Protein AF-A0A949RDP5-F1 (afdb_monomer_lite)

Radius of gyration: 24.26 Å; chains: 1; bounding box: 60×39×72 Å

Foldseek 3Di:
DDDPPVVLVVLLLCQLVVVDDDVSNVVLVVCCVVDPVSVVVSVVSNVVVVVVVVVVVVVVVVVVVVVVVVVVVVVVPDDDDDDDDDDDDPPPPVVVVVVVVCLVLVQVLQQVVLVPDDDPPVLQCVLCVPLVDRPPQCHPDGSVSNLVVLVVCVVVVVVVVSLVVLVVLCVDPDPCNVVCVVVSLLVSLVSCVSVVNLVVSVVSLVPDDDVVVVLDLSSLCSQLSSCVSVVNLVRNLVSLVSSVVSVRRDPVCVVSND

Sequence (258 aa):
MHEPDFQRLERIEAYVSGKLGGEELRTFESELAQDERLRAEVEVERTLSGTLQRGQELRFRDLVQRVSGAQEQKTTQSGVSETPVIPIQHGRWKWLAAAASVALVVGLALQQWVGGNGLPADALAELNAGTGYEFSGLRSGAADDLDDQLNELRRTGQLEAYLERSGELLKKDTAFARQFHDPVILDRAIVWLRLNEPDKAMAELTALRDPQRWENCEAAVVRGLVGALQDNRSRVQEEFRRADRAGCLPGDLREWMD

Secondary structure (DSSP, 8-state):
-PPPHHHHHHHHHHHHTT---HHHHHHHHHHHHH-HHHHHHHHHHHHHHHHHHHHHHHHHHHHHHHHHHHHHHHHTS--S---------TTSHHHHHHHHHHHHHHHHHHHHHHTTSPPPHHHHHHHHTTTSS-TTTTSSS-HHHHHHHHHHHHHTTHHHHHHHHHHHHHHS--HHHHHHHHHHHHHHHHHHHHTT-HHHHHHHHHT-S-TTGGG-HHHHHHHHHHHHHTT-HHHHHHHHHHHHHTT-S-GGGGGG--

pLDDT: mean 72.56, std 16.71, range [39.94, 98.25]

Structure (mmCIF, N/CA/C/O backbone):
data_AF-A0A949RDP5-F1
#
_entry.id   AF-A0A949RDP5-F1
#
loop_
_atom_site.group_PDB
_atom_site.id
_atom_site.type_symbol
_atom_site.label_atom_id
_atom_site.label_alt_id
_atom_site.label_comp_id
_atom_site.label_asym_id
_atom_site.label_entity_id
_atom_site.label_seq_id
_atom_site.pdbx_PDB_ins_code
_atom_site.Cartn_x
_atom_site.Cartn_y
_atom_site.Cartn_z
_atom_site.occupancy
_atom_site.B_iso_or_equiv
_atom_site.auth_seq_id
_atom_site.auth_comp_id
_atom_site.auth_asym_id
_atom_site.auth_atom_id
_atom_site.pdbx_PDB_model_num
ATOM 1 N N . MET A 1 1 ? -8.914 -17.414 27.914 1.00 48.19 1 MET A N 1
ATOM 2 C CA . MET A 1 1 ? -8.763 -18.137 26.637 1.00 48.19 1 MET A CA 1
ATOM 3 C C . MET A 1 1 ? -8.495 -17.059 25.599 1.00 48.19 1 MET A C 1
ATOM 5 O O . MET A 1 1 ? -9.341 -16.190 25.461 1.00 48.19 1 MET A O 1
ATOM 9 N N . HIS A 1 2 ? -7.288 -16.983 25.034 1.00 61.03 2 HIS A N 1
ATOM 10 C CA . HIS A 1 2 ? -7.013 -16.069 23.919 1.00 61.03 2 HIS A CA 1
ATOM 11 C C . HIS A 1 2 ? -7.485 -16.774 22.652 1.00 61.03 2 HIS A C 1
ATOM 13 O O . HIS A 1 2 ? -6.984 -17.854 22.340 1.00 61.03 2 HIS A O 1
ATOM 19 N N . GLU A 1 3 ? -8.486 -16.208 21.986 1.00 71.69 3 GLU A N 1
ATOM 20 C CA . GLU A 1 3 ? -8.802 -16.586 20.612 1.00 71.69 3 GLU A CA 1
ATOM 21 C C . GLU A 1 3 ? -7.593 -16.189 19.749 1.00 71.69 3 GLU A C 1
ATOM 23 O O . GLU A 1 3 ? -7.044 -15.105 19.963 1.00 71.69 3 GLU A O 1
ATOM 28 N N . PRO A 1 4 ? -7.096 -17.058 18.855 1.00 78.81 4 PRO A N 1
ATOM 29 C CA . PRO A 1 4 ? -5.977 -16.702 17.993 1.00 78.81 4 PRO A CA 1
ATOM 30 C C . PRO A 1 4 ? -6.366 -15.514 17.104 1.00 78.81 4 PRO A C 1
ATOM 32 O O . PRO A 1 4 ? -7.440 -15.525 16.501 1.00 78.81 4 PRO A O 1
ATOM 35 N N . ASP A 1 5 ? -5.481 -14.516 16.999 1.00 85.62 5 ASP A N 1
ATOM 36 C CA . ASP A 1 5 ? -5.754 -13.224 16.339 1.00 85.62 5 ASP A CA 1
ATOM 37 C C . ASP A 1 5 ? -6.335 -13.368 14.920 1.00 85.62 5 ASP A C 1
ATOM 39 O O . ASP A 1 5 ? -7.166 -12.569 14.496 1.00 85.62 5 ASP A O 1
ATOM 43 N N . PHE A 1 6 ? -5.959 -14.433 14.208 1.00 83.56 6 PHE A N 1
ATOM 44 C CA . PHE A 1 6 ? -6.443 -14.729 12.861 1.00 83.56 6 PHE A CA 1
ATOM 45 C C . PHE A 1 6 ? -7.941 -15.082 12.803 1.00 83.56 6 PHE A C 1
ATOM 47 O O . PHE A 1 6 ? -8.665 -14.535 11.978 1.00 83.56 6 PHE A O 1
ATOM 54 N N . GLN A 1 7 ? -8.434 -15.938 13.707 1.00 90.38 7 GLN A N 1
ATOM 55 C CA . GLN A 1 7 ? -9.855 -16.330 13.730 1.00 90.38 7 GLN A CA 1
ATOM 56 C C . GLN A 1 7 ? -10.759 -15.147 14.083 1.00 90.38 7 GLN A C 1
ATOM 58 O O . GLN A 1 7 ? -11.874 -15.019 13.574 1.00 90.38 7 GLN A O 1
ATOM 63 N N . ARG A 1 8 ? -10.249 -14.247 14.929 1.00 92.44 8 ARG A N 1
ATOM 64 C CA . ARG A 1 8 ? -10.941 -13.012 15.288 1.00 92.44 8 ARG A CA 1
ATOM 65 C C . ARG A 1 8 ? -11.096 -12.090 14.078 1.00 92.44 8 ARG A C 1
ATOM 67 O O . ARG A 1 8 ? -12.182 -11.555 13.870 1.00 92.44 8 ARG A O 1
ATOM 74 N N . LEU A 1 9 ? -10.044 -11.947 13.269 1.00 92.31 9 LEU A N 1
ATOM 75 C CA . LEU A 1 9 ? -10.076 -11.134 12.052 1.00 92.31 9 LEU A CA 1
ATOM 76 C C . LEU A 1 9 ? -11.074 -11.691 11.022 1.00 92.31 9 LEU A C 1
ATOM 78 O O . LEU A 1 9 ? -11.899 -10.941 10.506 1.00 92.31 9 LEU A O 1
ATOM 82 N N . GLU A 1 10 ? -11.069 -13.010 10.793 1.00 95.25 10 GLU A N 1
ATOM 83 C CA . GLU A 1 10 ? -12.019 -13.668 9.880 1.00 95.25 10 GLU A CA 1
ATOM 84 C C . GLU A 1 10 ? -13.481 -13.456 10.312 1.00 95.25 10 GLU A C 1
ATOM 86 O O . GLU A 1 10 ? -14.345 -13.175 9.476 1.00 95.25 10 GLU A O 1
ATOM 91 N N . ARG A 1 11 ? -13.774 -13.527 11.621 1.00 97.19 11 ARG A N 1
ATOM 92 C CA . ARG A 1 11 ? -15.115 -13.221 12.159 1.00 97.19 11 ARG A CA 1
ATOM 93 C C . ARG A 1 11 ? -15.512 -11.764 11.928 1.00 97.19 11 ARG A C 1
ATOM 95 O O . ARG A 1 11 ? -16.661 -11.506 11.567 1.00 97.19 11 ARG A O 1
ATOM 102 N N . ILE A 1 12 ? -14.587 -10.821 12.115 1.00 97.62 12 ILE A N 1
ATOM 103 C CA . ILE A 1 12 ? -14.830 -9.393 11.862 1.00 97.62 12 ILE A CA 1
ATOM 104 C C . ILE A 1 12 ? -15.146 -9.162 10.377 1.00 97.62 12 ILE A C 1
ATOM 106 O O . ILE A 1 12 ? -16.147 -8.515 10.061 1.00 97.62 12 ILE A O 1
ATOM 110 N N . GLU A 1 13 ? -14.369 -9.746 9.463 1.00 96.19 13 GLU A N 1
ATOM 111 C CA . GLU A 1 13 ? -14.611 -9.639 8.020 1.00 96.19 13 GLU A CA 1
ATOM 112 C C . GLU A 1 13 ? -15.969 -10.254 7.630 1.00 96.19 13 GLU A C 1
ATOM 114 O O . GLU A 1 13 ? -16.754 -9.663 6.876 1.00 96.19 13 GLU A O 1
ATOM 119 N N . ALA A 1 14 ? -16.301 -11.426 8.181 1.00 97.56 14 ALA A N 1
ATOM 120 C CA . ALA A 1 14 ? -17.590 -12.077 7.962 1.00 97.56 14 ALA A CA 1
ATOM 121 C C . ALA A 1 14 ? -18.765 -11.230 8.482 1.00 97.56 14 ALA A C 1
ATOM 123 O O . ALA A 1 14 ? -19.807 -11.163 7.825 1.00 97.56 14 ALA A O 1
ATOM 124 N N . TYR A 1 15 ? -18.603 -10.550 9.622 1.00 98.12 15 TYR A N 1
ATOM 125 C CA . TYR A 1 15 ? -19.605 -9.630 10.160 1.00 98.12 15 TYR A CA 1
ATOM 126 C C . TYR A 1 15 ? -19.806 -8.416 9.244 1.00 98.12 15 TYR A C 1
ATOM 128 O O . TYR A 1 15 ? -20.934 -8.121 8.848 1.00 98.12 15 TYR A O 1
ATOM 136 N N . VAL A 1 16 ? -18.720 -7.735 8.860 1.00 97.19 16 VAL A N 1
ATOM 137 C CA . VAL A 1 16 ? -18.771 -6.522 8.023 1.00 97.19 16 VAL A CA 1
ATOM 138 C C . VAL A 1 16 ? -19.320 -6.817 6.626 1.00 97.19 16 VAL A C 1
ATOM 140 O O . VAL A 1 16 ? -20.070 -6.011 6.077 1.00 97.19 16 VAL A O 1
ATOM 143 N N . SER A 1 17 ? -19.013 -7.990 6.071 1.00 95.88 17 SER A N 1
ATOM 144 C CA . SER A 1 17 ? -19.539 -8.437 4.774 1.00 95.88 17 SER A CA 1
ATOM 145 C C . SER A 1 17 ? -20.954 -9.031 4.831 1.00 95.88 17 SER A C 1
ATOM 147 O O . SER A 1 17 ? -21.496 -9.399 3.788 1.00 95.88 17 SER A O 1
ATOM 149 N N . GLY A 1 18 ? -21.569 -9.130 6.017 1.00 97.25 18 GLY A N 1
ATOM 150 C CA . GLY A 1 18 ? -22.916 -9.681 6.194 1.00 97.25 18 GLY A CA 1
ATOM 151 C C . GLY A 1 18 ? -23.015 -11.194 5.966 1.00 97.25 18 GLY A C 1
ATOM 152 O O . GLY A 1 18 ? -24.093 -11.700 5.662 1.00 97.25 18 GLY A O 1
ATOM 153 N N . LYS A 1 19 ? -21.897 -11.921 6.079 1.00 97.62 19 LYS A N 1
ATOM 154 C CA . LYS A 1 19 ? -21.831 -13.384 5.931 1.00 97.62 19 LYS A CA 1
ATOM 155 C C . LYS A 1 19 ? -22.166 -14.131 7.224 1.00 97.62 19 LYS A C 1
ATOM 157 O O . LYS A 1 19 ? -22.505 -15.310 7.157 1.00 97.62 19 LYS A O 1
ATOM 162 N N . LEU A 1 20 ? -22.091 -13.467 8.380 1.00 97.25 20 LEU A N 1
ATOM 163 C CA . LEU A 1 20 ? -22.534 -14.047 9.650 1.00 97.25 20 LEU A CA 1
ATOM 164 C C . LEU A 1 20 ? -24.059 -14.189 9.689 1.00 97.25 20 LEU A C 1
ATOM 166 O O . LEU A 1 20 ? -24.794 -13.258 9.362 1.00 97.25 20 LEU A O 1
ATOM 170 N N . GLY A 1 21 ? -24.540 -15.345 10.149 1.00 97.38 21 GLY A N 1
ATOM 171 C CA . GLY A 1 21 ? -25.967 -15.637 10.250 1.00 97.38 21 GLY A CA 1
ATOM 172 C C . GLY A 1 21 ? -26.355 -16.349 11.545 1.00 97.38 21 GLY A C 1
ATOM 173 O O . GLY A 1 21 ? -25.522 -16.860 12.289 1.00 97.38 21 GLY A O 1
ATOM 174 N N . GLY A 1 22 ? -27.661 -16.404 11.809 1.00 96.75 22 GLY A N 1
ATOM 175 C CA . GLY A 1 22 ? -28.244 -17.277 12.829 1.00 96.75 22 GLY A CA 1
ATOM 176 C C . GLY A 1 22 ? -27.806 -16.980 14.268 1.00 96.75 22 GLY A C 1
ATOM 177 O O . GLY A 1 22 ? -28.138 -15.943 14.839 1.00 96.75 22 GLY A O 1
ATOM 178 N N . GLU A 1 23 ? -27.195 -17.969 14.914 1.00 97.38 23 GLU A N 1
ATOM 179 C CA . GLU A 1 23 ? -26.680 -17.864 16.286 1.00 97.38 23 GLU A CA 1
ATOM 180 C C . GLU A 1 23 ? -25.358 -17.096 16.342 1.00 97.38 23 GLU A C 1
ATOM 182 O O . GLU A 1 23 ? -25.181 -16.262 17.223 1.00 97.38 23 GLU A O 1
ATOM 187 N N . GLU A 1 24 ? -24.481 -17.306 15.364 1.00 96.56 24 GLU A N 1
ATOM 188 C CA . GLU A 1 24 ? -23.151 -16.699 15.318 1.00 96.56 24 GLU A CA 1
ATOM 189 C C . GLU A 1 24 ? -23.225 -15.169 15.254 1.00 96.56 24 GLU A C 1
ATOM 191 O O . GLU A 1 24 ? -22.546 -14.483 16.015 1.00 96.56 24 GLU A O 1
ATOM 196 N N . LEU A 1 25 ? -24.137 -14.634 14.433 1.00 98.12 25 LEU A N 1
ATOM 197 C CA . LEU A 1 25 ? -24.403 -13.196 14.372 1.00 98.12 25 LEU A CA 1
ATOM 198 C C . LEU A 1 25 ? -24.855 -12.637 15.731 1.00 98.12 25 LEU A C 1
ATOM 200 O O . LEU A 1 25 ? -24.358 -11.603 16.165 1.00 98.12 25 LEU A O 1
ATOM 204 N N . ARG A 1 26 ? -25.758 -13.336 16.432 1.00 98.25 26 ARG A N 1
ATOM 205 C CA . ARG A 1 26 ? -26.273 -12.892 17.740 1.00 98.25 26 ARG A CA 1
ATOM 206 C C . ARG A 1 26 ? -25.188 -12.903 18.814 1.00 98.25 26 ARG A C 1
ATOM 208 O O . ARG A 1 26 ? -25.128 -11.983 19.628 1.00 98.25 26 ARG A O 1
ATOM 215 N N . THR A 1 27 ? -24.334 -13.923 18.812 1.00 97.44 27 THR A N 1
ATOM 216 C CA . THR A 1 27 ? -23.187 -14.008 19.723 1.00 97.44 27 THR A CA 1
ATOM 217 C C . THR A 1 27 ? -22.206 -12.873 19.451 1.00 97.44 27 THR A C 1
ATOM 219 O O . THR A 1 27 ? -21.835 -12.157 20.379 1.00 97.44 27 THR A O 1
ATOM 222 N N . PHE A 1 28 ? -21.866 -12.638 18.181 1.00 97.75 28 PHE A N 1
ATOM 223 C CA . PHE A 1 28 ? -20.959 -11.563 17.788 1.00 97.75 28 PHE A CA 1
ATOM 224 C C . PHE A 1 28 ? -21.510 -10.174 18.145 1.00 97.75 28 PHE A C 1
ATOM 226 O O . PHE A 1 28 ? -20.789 -9.346 18.692 1.00 97.75 28 PHE A O 1
ATOM 233 N N . GLU A 1 29 ? -22.799 -9.910 17.913 1.00 98.00 29 GLU A N 1
ATOM 234 C CA . GLU A 1 29 ? -23.437 -8.642 18.295 1.00 98.00 29 GLU A CA 1
ATOM 235 C C . GLU A 1 29 ? -23.470 -8.436 19.817 1.00 98.00 29 GLU A C 1
ATOM 237 O O . GLU A 1 29 ? -23.274 -7.317 20.299 1.00 98.00 29 GLU A O 1
ATOM 242 N N . SER A 1 30 ? -23.668 -9.511 20.587 1.00 98.06 30 SER A N 1
ATOM 243 C CA . SER A 1 30 ? -23.581 -9.463 22.049 1.00 98.06 30 SER A CA 1
ATOM 244 C C . SER A 1 30 ? -22.160 -9.149 22.527 1.00 98.06 30 SER A C 1
ATOM 246 O O . SER A 1 30 ? -21.996 -8.364 23.462 1.00 98.06 30 SER A O 1
ATOM 248 N N . GLU A 1 31 ? -21.134 -9.734 21.904 1.00 97.25 31 GLU A N 1
ATOM 249 C CA . GLU A 1 31 ? -19.728 -9.415 22.183 1.00 97.25 31 GLU A CA 1
ATOM 250 C C . GLU A 1 31 ? -19.407 -7.960 21.812 1.00 97.25 31 GLU A C 1
ATOM 252 O O . GLU A 1 31 ? -18.832 -7.233 22.618 1.00 97.25 31 GLU A O 1
ATOM 257 N N . LEU A 1 32 ? -19.860 -7.488 20.647 1.00 97.62 32 LEU A N 1
ATOM 258 C CA . LEU A 1 32 ? -19.654 -6.118 20.157 1.00 97.62 32 LEU A CA 1
ATOM 259 C C . LEU A 1 32 ? -20.261 -5.047 21.087 1.00 97.62 32 LEU A C 1
ATOM 261 O O . LEU A 1 32 ? -19.754 -3.923 21.209 1.00 97.62 32 LEU A O 1
ATOM 265 N N . ALA A 1 33 ? -21.361 -5.385 21.763 1.00 97.94 33 ALA A N 1
ATOM 266 C CA . ALA A 1 33 ? -21.982 -4.518 22.759 1.00 97.94 33 ALA A CA 1
ATOM 267 C C . ALA A 1 33 ? -21.125 -4.374 24.030 1.00 97.94 33 ALA A C 1
ATOM 269 O O . ALA A 1 33 ? -21.152 -3.317 24.663 1.00 97.94 33 ALA A O 1
ATOM 270 N N . GLN A 1 34 ? -20.354 -5.404 24.385 1.00 97.81 34 GLN A N 1
ATOM 271 C CA . GLN A 1 34 ? -19.595 -5.484 25.637 1.00 97.81 34 GLN A CA 1
ATOM 272 C C . GLN A 1 34 ? -18.110 -5.129 25.471 1.00 97.81 34 GLN A C 1
ATOM 274 O O . GLN A 1 34 ? -17.507 -4.606 26.406 1.00 97.81 34 GLN A O 1
ATOM 279 N N . ASP A 1 35 ? -17.530 -5.379 24.297 1.00 97.00 35 ASP A N 1
ATOM 280 C CA . ASP A 1 35 ? -16.112 -5.173 24.005 1.00 97.00 35 ASP A CA 1
ATOM 281 C C . ASP A 1 35 ? -15.894 -3.912 23.146 1.00 97.00 35 ASP A C 1
ATOM 283 O O . ASP A 1 35 ? -16.183 -3.866 21.947 1.00 97.00 35 ASP A O 1
ATOM 287 N N . GLU A 1 36 ? -15.356 -2.865 23.775 1.00 95.81 36 GLU A N 1
ATOM 288 C CA . GLU A 1 36 ? -15.014 -1.601 23.116 1.00 95.81 36 GLU A CA 1
ATOM 289 C C . GLU A 1 36 ? -13.881 -1.756 22.090 1.00 95.81 36 GLU A C 1
ATOM 291 O O . GLU A 1 36 ? -13.893 -1.092 21.052 1.00 95.81 36 GLU A O 1
ATOM 296 N N . ARG A 1 37 ? -12.939 -2.678 22.324 1.00 92.44 37 ARG A N 1
ATOM 297 C CA . ARG A 1 37 ? -11.845 -2.950 21.390 1.00 92.44 37 ARG A CA 1
ATOM 298 C C . ARG A 1 37 ? -12.367 -3.638 20.133 1.00 92.44 37 ARG A C 1
ATOM 300 O O . ARG A 1 37 ? -11.999 -3.235 19.034 1.00 92.44 37 ARG A O 1
ATOM 307 N N . LEU A 1 38 ? -13.246 -4.631 20.279 1.00 95.81 38 LEU A N 1
ATOM 308 C CA . LEU A 1 38 ? -13.897 -5.278 19.132 1.00 95.81 38 LEU A CA 1
ATOM 309 C C . LEU A 1 38 ? -14.682 -4.259 18.292 1.00 95.81 38 LEU A C 1
ATOM 311 O O . LEU A 1 38 ? -14.644 -4.301 17.065 1.00 95.81 38 LEU A O 1
ATOM 315 N N . ARG A 1 39 ? -15.342 -3.295 18.945 1.00 97.75 39 ARG A N 1
ATOM 316 C CA . ARG A 1 39 ? -16.061 -2.212 18.261 1.00 97.75 39 ARG A CA 1
ATOM 317 C C . ARG A 1 39 ? -15.137 -1.317 17.440 1.00 97.75 39 ARG A C 1
ATOM 319 O O . ARG A 1 39 ? -15.485 -0.979 16.312 1.00 97.75 39 ARG A O 1
ATOM 326 N N . ALA A 1 40 ? -13.976 -0.957 17.986 1.00 93.75 40 ALA A N 1
ATOM 327 C CA . ALA A 1 40 ? -12.976 -0.176 17.264 1.00 93.75 40 ALA A CA 1
ATOM 328 C C . ALA A 1 40 ? -12.442 -0.929 16.033 1.00 93.75 40 ALA A C 1
ATOM 330 O O . ALA A 1 40 ? -12.348 -0.349 14.956 1.00 93.75 40 ALA A O 1
ATOM 331 N N . GLU A 1 41 ? -12.157 -2.227 16.164 1.00 94.31 41 GLU A N 1
ATOM 332 C CA . GLU A 1 41 ? -11.664 -3.056 15.054 1.00 94.31 41 GLU A CA 1
ATOM 333 C C . GLU A 1 41 ? -12.709 -3.217 13.936 1.00 94.31 41 GLU A C 1
ATOM 335 O O . GLU A 1 41 ? -12.387 -3.061 12.759 1.00 94.31 41 GLU A O 1
ATOM 340 N N . VAL A 1 42 ? -13.983 -3.431 14.287 1.00 97.50 42 VAL A N 1
ATOM 341 C CA . VAL A 1 42 ? -15.088 -3.474 13.312 1.00 97.50 42 VAL A CA 1
ATOM 342 C C . VAL A 1 42 ? -15.244 -2.146 12.564 1.00 97.50 42 VAL A C 1
ATOM 344 O O . VAL A 1 42 ? -15.554 -2.145 11.373 1.00 97.50 42 VAL A O 1
ATOM 347 N N . GLU A 1 43 ? -15.039 -1.010 13.232 1.00 95.94 43 GLU A N 1
ATOM 348 C CA . GLU A 1 43 ? -15.139 0.309 12.596 1.00 95.94 43 GLU A CA 1
ATOM 349 C C . GLU A 1 43 ? -14.003 0.560 11.592 1.00 95.94 43 GLU A C 1
ATOM 351 O O . GLU A 1 43 ? -14.241 1.103 10.506 1.00 95.94 43 GLU A O 1
ATOM 356 N N . VAL A 1 44 ? -12.783 0.112 11.913 1.00 92.50 44 VAL A N 1
ATOM 357 C CA . VAL A 1 44 ? -11.646 0.142 10.978 1.00 92.50 44 VAL A CA 1
ATOM 358 C C . VAL A 1 44 ? -11.967 -0.688 9.738 1.00 92.50 44 VAL A C 1
ATOM 360 O O . VAL A 1 44 ? -11.868 -0.178 8.621 1.00 92.50 44 VAL A O 1
ATOM 363 N N . GLU A 1 45 ? -12.441 -1.921 9.921 1.00 94.62 45 GLU A N 1
ATOM 364 C CA . GLU A 1 45 ? -12.760 -2.820 8.808 1.00 94.62 45 GLU A CA 1
ATOM 365 C C . GLU A 1 45 ? -13.896 -2.271 7.925 1.00 94.62 45 GLU A C 1
ATOM 367 O O . GLU A 1 45 ? -13.819 -2.298 6.695 1.00 94.62 45 GLU A O 1
ATOM 372 N N . ARG A 1 46 ? -14.936 -1.672 8.525 1.00 95.94 46 ARG A N 1
ATOM 373 C CA . ARG A 1 46 ? -16.008 -0.977 7.783 1.00 95.94 46 ARG A CA 1
ATOM 374 C C . ARG A 1 46 ? -15.474 0.181 6.949 1.00 95.94 46 ARG A C 1
ATOM 376 O O . ARG A 1 46 ? -15.887 0.355 5.799 1.00 95.94 46 ARG A O 1
ATOM 383 N N . THR A 1 47 ? -14.567 0.970 7.519 1.00 88.19 47 THR A N 1
ATOM 384 C CA . THR A 1 47 ? -13.950 2.113 6.837 1.00 88.19 47 THR A CA 1
ATOM 385 C C . THR A 1 47 ? -13.097 1.651 5.659 1.00 88.19 47 THR A C 1
ATOM 387 O O . THR A 1 47 ? -13.214 2.204 4.559 1.00 88.19 47 THR A O 1
ATOM 390 N N . LEU A 1 48 ? -12.293 0.606 5.858 1.00 85.12 48 LEU A N 1
ATOM 391 C CA . LEU A 1 48 ? -11.459 0.008 4.820 1.00 85.12 48 LEU A CA 1
ATOM 392 C C . LEU A 1 48 ? -12.317 -0.560 3.681 1.00 85.12 48 LEU A C 1
ATOM 394 O O . LEU A 1 48 ? -12.159 -0.165 2.523 1.00 85.12 48 LEU A O 1
ATOM 398 N N . SER A 1 49 ? -13.295 -1.405 4.015 1.00 86.62 49 SER A N 1
ATOM 399 C CA . SER A 1 49 ? -14.198 -2.033 3.044 1.00 86.62 49 SER A CA 1
ATOM 400 C C . SER A 1 49 ? -14.996 -0.992 2.247 1.00 86.62 49 SER A C 1
ATOM 402 O O . SER A 1 49 ? -15.088 -1.067 1.018 1.00 86.62 49 SER A O 1
ATOM 404 N N . GLY A 1 50 ? -15.490 0.059 2.912 1.00 86.00 50 GLY A N 1
ATOM 405 C CA . GLY A 1 50 ? -16.179 1.170 2.255 1.00 86.00 50 GLY A CA 1
ATOM 406 C C . GLY A 1 50 ? -15.277 1.979 1.316 1.00 86.00 50 GLY A C 1
ATOM 407 O O . GLY A 1 50 ? -15.721 2.409 0.249 1.00 86.00 50 GLY A O 1
ATOM 408 N N . THR A 1 51 ? -14.006 2.171 1.670 1.00 79.19 51 THR A N 1
ATOM 409 C CA . THR A 1 51 ? -13.032 2.890 0.831 1.00 79.19 51 THR A CA 1
ATOM 410 C C . THR A 1 51 ? -12.682 2.086 -0.420 1.00 79.19 51 THR A C 1
ATOM 412 O O . THR A 1 51 ? -12.702 2.629 -1.529 1.00 79.19 51 THR A O 1
ATOM 415 N N . LEU A 1 52 ? -12.463 0.777 -0.271 1.00 78.94 52 LEU A N 1
ATOM 416 C CA . LEU A 1 52 ? -12.198 -0.130 -1.389 1.00 78.94 52 LEU A CA 1
ATOM 417 C C . LEU A 1 52 ? -13.386 -0.214 -2.356 1.00 78.94 52 LEU A C 1
ATOM 419 O O . LEU A 1 52 ? -13.193 -0.128 -3.571 1.00 78.94 52 LEU A O 1
ATOM 423 N N . GLN A 1 53 ? -14.619 -0.307 -1.844 1.00 80.69 53 GLN A N 1
ATOM 424 C CA . GLN A 1 53 ? -15.822 -0.314 -2.685 1.00 80.69 53 GLN A CA 1
ATOM 425 C C . GLN A 1 53 ? -15.980 0.986 -3.485 1.00 80.69 53 GLN A C 1
ATOM 427 O O . GLN A 1 53 ? -16.230 0.938 -4.691 1.00 80.69 53 GLN A O 1
ATOM 432 N N . ARG A 1 54 ? -15.762 2.151 -2.859 1.00 72.06 54 ARG A N 1
ATOM 433 C CA . ARG A 1 54 ? -15.806 3.447 -3.564 1.00 72.06 54 ARG A CA 1
ATOM 434 C C . ARG A 1 54 ? -14.728 3.550 -4.641 1.00 72.06 54 ARG A C 1
ATOM 436 O O . ARG A 1 54 ? -15.004 4.043 -5.732 1.00 72.06 54 ARG A O 1
ATOM 443 N N . GLY A 1 55 ? -13.518 3.060 -4.368 1.00 70.25 55 GLY A N 1
ATOM 444 C CA . GLY A 1 55 ? -12.436 3.019 -5.354 1.00 70.25 55 GLY A CA 1
ATOM 445 C C . GLY A 1 55 ? -12.797 2.190 -6.592 1.00 70.25 55 GLY A C 1
ATOM 446 O O . GLY A 1 55 ? -12.520 2.602 -7.721 1.00 70.25 55 GLY A O 1
ATOM 447 N N . GLN A 1 56 ? -13.469 1.051 -6.401 1.00 69.81 56 GLN A N 1
ATOM 448 C CA . GLN A 1 56 ? -13.952 0.219 -7.506 1.00 69.81 56 GLN A CA 1
ATOM 449 C C . GLN A 1 56 ? -15.097 0.880 -8.281 1.00 69.81 56 GLN A C 1
ATOM 451 O O . GLN A 1 56 ? -15.094 0.830 -9.511 1.00 69.81 56 GLN A O 1
ATOM 456 N N . GLU A 1 57 ? -16.035 1.547 -7.602 1.00 68.94 57 GLU A N 1
ATOM 457 C CA . GLU A 1 57 ? -17.122 2.274 -8.267 1.00 68.94 57 GLU A CA 1
ATOM 458 C C . GLU A 1 57 ? -16.587 3.417 -9.142 1.00 68.94 57 GLU A C 1
ATOM 460 O O . GLU A 1 57 ? -17.010 3.568 -10.290 1.00 68.94 57 GLU A O 1
ATOM 465 N N . LEU A 1 58 ? -15.616 4.186 -8.639 1.00 69.44 58 LEU A N 1
ATOM 466 C CA . LEU A 1 58 ? -14.975 5.263 -9.398 1.00 69.44 58 LEU A CA 1
ATOM 467 C C . LEU A 1 58 ? -14.259 4.719 -10.642 1.00 69.44 58 LEU A C 1
ATOM 469 O O . LEU A 1 58 ? -14.489 5.211 -11.746 1.00 69.44 58 LEU A O 1
ATOM 473 N N . ARG A 1 59 ? -13.480 3.637 -10.498 1.00 69.62 59 ARG A N 1
ATOM 474 C CA . ARG A 1 59 ? -12.822 2.975 -11.640 1.00 69.62 59 ARG A CA 1
ATOM 475 C C . ARG A 1 59 ? -13.824 2.417 -12.651 1.00 69.62 59 ARG A C 1
ATOM 477 O O . ARG A 1 59 ? -13.576 2.479 -13.854 1.00 69.62 59 ARG A O 1
ATOM 484 N N . PHE A 1 60 ? -14.950 1.879 -12.187 1.00 68.81 60 PHE A N 1
ATOM 485 C CA . PHE A 1 60 ? -16.002 1.371 -13.064 1.00 68.81 60 PHE A CA 1
ATOM 486 C C . PHE A 1 60 ? -16.688 2.500 -13.842 1.00 68.81 60 PHE A C 1
ATOM 488 O O . PHE A 1 60 ? -16.869 2.380 -15.053 1.00 68.81 60 PHE A O 1
ATOM 495 N N . ARG A 1 61 ? -17.009 3.624 -13.188 1.00 69.88 61 ARG A N 1
ATOM 496 C CA . ARG A 1 61 ? -17.572 4.810 -13.856 1.00 69.88 61 ARG A CA 1
ATOM 497 C C . ARG A 1 61 ? -16.628 5.365 -14.920 1.00 69.88 61 ARG A C 1
ATOM 499 O O . ARG A 1 61 ? -17.082 5.634 -16.031 1.00 69.88 61 ARG A O 1
ATOM 506 N N . ASP A 1 62 ? -15.334 5.453 -14.623 1.00 74.81 62 ASP A N 1
ATOM 507 C CA . ASP A 1 62 ? -14.319 5.883 -15.591 1.00 74.81 62 ASP A CA 1
ATOM 508 C C . ASP A 1 62 ? -14.235 4.930 -16.791 1.00 74.81 62 ASP A C 1
ATOM 510 O O . ASP A 1 62 ? -14.139 5.370 -17.940 1.00 74.81 62 ASP A O 1
ATOM 514 N N . LEU A 1 63 ? -14.304 3.616 -16.548 1.00 73.44 63 LEU A N 1
ATOM 515 C CA . LEU A 1 63 ? -14.313 2.610 -17.609 1.00 73.44 63 LEU A CA 1
ATOM 516 C C . LEU A 1 63 ? -15.547 2.767 -18.509 1.00 73.44 63 LEU A C 1
ATOM 518 O O . LEU A 1 63 ? -15.415 2.783 -19.733 1.00 73.44 63 LEU A O 1
ATOM 522 N N . VAL A 1 64 ? -16.733 2.924 -17.916 1.00 79.50 64 VAL A N 1
ATOM 523 C CA . VAL A 1 64 ? -17.989 3.114 -18.654 1.00 79.50 64 VAL A CA 1
ATOM 524 C C . VAL A 1 64 ? -17.957 4.412 -19.462 1.00 79.50 64 VAL A C 1
ATOM 526 O O . VAL A 1 64 ? -18.276 4.382 -20.646 1.00 79.50 64 VAL A O 1
ATOM 529 N N . GLN A 1 65 ? -17.503 5.531 -18.888 1.00 80.06 65 GLN A N 1
ATOM 530 C CA . GLN A 1 65 ? -17.372 6.795 -19.626 1.00 80.06 65 GLN A CA 1
ATOM 531 C C . GLN A 1 65 ? -16.416 6.676 -20.818 1.00 80.06 65 GLN A C 1
ATOM 533 O O . GLN A 1 65 ? -16.727 7.164 -21.906 1.00 80.06 65 GLN A O 1
ATOM 538 N N . ARG A 1 66 ? -15.281 5.984 -20.653 1.00 74.81 66 ARG A N 1
ATOM 539 C CA . ARG A 1 66 ? -14.326 5.748 -21.748 1.00 74.81 66 ARG A CA 1
ATOM 540 C C . ARG A 1 66 ? -14.922 4.894 -22.863 1.00 74.81 66 ARG A C 1
ATOM 542 O O . ARG A 1 66 ? -14.701 5.195 -24.033 1.00 74.81 66 ARG A O 1
ATOM 549 N N . VAL A 1 67 ? -15.666 3.842 -22.520 1.00 74.00 67 VAL A N 1
ATOM 550 C CA . VAL A 1 67 ? -16.294 2.957 -23.513 1.00 74.00 67 VAL A CA 1
ATOM 551 C C . VAL A 1 67 ? -17.421 3.679 -24.256 1.00 74.00 67 VAL A C 1
ATOM 553 O O . VAL A 1 67 ? -17.462 3.616 -25.485 1.00 74.00 67 VAL A O 1
ATOM 556 N N . SER A 1 68 ? -18.273 4.423 -23.545 1.00 77.56 68 SER A N 1
ATOM 557 C CA . SER A 1 68 ? -19.367 5.191 -24.150 1.00 77.56 68 SER A CA 1
ATOM 558 C C . SER A 1 68 ? -18.852 6.309 -25.065 1.00 77.56 68 SER A C 1
ATOM 560 O O . SER A 1 68 ? -19.299 6.419 -26.206 1.00 77.56 68 SER A O 1
ATOM 562 N N . GLY A 1 69 ? -17.840 7.073 -24.636 1.00 72.31 69 GLY A N 1
ATOM 563 C CA . GLY A 1 69 ? -17.231 8.119 -25.471 1.00 72.31 69 GLY A CA 1
ATOM 564 C C . GLY A 1 69 ? -16.512 7.571 -26.712 1.00 72.31 69 GLY A C 1
ATOM 565 O O . GLY A 1 69 ? -16.549 8.182 -27.782 1.00 72.31 69 GLY A O 1
ATOM 566 N N . ALA A 1 70 ? -15.906 6.382 -26.611 1.00 68.31 70 ALA A N 1
ATOM 567 C CA . ALA A 1 70 ? -15.265 5.717 -27.746 1.00 68.31 70 ALA A CA 1
ATOM 568 C C . ALA A 1 70 ? -16.268 5.149 -28.771 1.00 68.31 70 ALA A C 1
ATOM 570 O O . ALA A 1 70 ? -15.917 4.991 -29.944 1.00 68.31 70 ALA A O 1
ATOM 571 N N . GLN A 1 71 ? -17.502 4.835 -28.357 1.00 61.56 71 GLN A N 1
ATOM 572 C CA . GLN A 1 71 ? -18.570 4.425 -29.273 1.00 61.56 71 GLN A CA 1
ATOM 573 C C . GLN A 1 71 ? -19.162 5.615 -30.028 1.00 61.56 71 GLN A C 1
ATOM 575 O O . GLN A 1 71 ? -19.311 5.522 -31.246 1.00 61.56 71 GLN A O 1
ATOM 580 N N . GLU A 1 72 ? -19.409 6.742 -29.356 1.00 64.00 72 GLU A N 1
ATOM 581 C CA . GLU A 1 72 ? -19.973 7.933 -30.004 1.00 64.00 72 GLU A CA 1
ATOM 582 C C . GLU A 1 72 ? -19.055 8.494 -31.103 1.00 64.00 72 GLU A C 1
ATOM 584 O O . GLU A 1 72 ? -19.538 8.841 -32.183 1.00 64.00 72 GLU A O 1
ATOM 589 N N . GLN A 1 73 ? -17.730 8.479 -30.902 1.00 57.91 73 GLN A N 1
ATOM 590 C CA . GLN A 1 73 ? -16.759 8.909 -31.921 1.00 57.91 73 GLN A CA 1
ATOM 591 C C . GLN A 1 73 ? -16.697 8.001 -33.160 1.00 57.91 73 GLN A C 1
ATOM 593 O O . GLN A 1 73 ? -16.325 8.469 -34.236 1.00 57.91 73 GLN A O 1
ATOM 598 N N . LYS A 1 74 ? -17.074 6.720 -33.051 1.00 54.53 74 LYS A N 1
ATOM 599 C CA . LYS A 1 74 ? -17.105 5.804 -34.206 1.00 54.53 74 LYS A CA 1
ATOM 600 C C . LYS A 1 74 ? -18.371 5.942 -35.049 1.00 54.53 74 LYS A C 1
ATOM 602 O O . LYS A 1 74 ? -18.350 5.593 -36.226 1.00 54.53 74 LYS A O 1
ATOM 607 N N . THR A 1 75 ? -19.453 6.480 -34.494 1.00 52.81 75 THR A N 1
ATOM 608 C CA . THR A 1 75 ? -20.729 6.651 -35.208 1.00 52.81 75 THR A CA 1
ATOM 609 C C . THR A 1 75 ? -20.788 7.879 -36.118 1.00 52.81 75 THR A C 1
ATOM 611 O O . THR A 1 75 ? -21.596 7.895 -37.041 1.00 52.81 75 THR A O 1
ATOM 614 N N . THR A 1 76 ? -19.914 8.876 -35.951 1.00 55.69 76 THR A N 1
ATOM 615 C CA . THR A 1 76 ? -19.914 10.086 -36.802 1.00 55.69 76 THR A CA 1
ATOM 616 C C . THR A 1 76 ? -19.072 9.960 -38.078 1.00 55.69 76 THR A C 1
ATOM 618 O O . THR A 1 76 ? -19.007 10.910 -38.855 1.00 55.69 76 THR A O 1
ATOM 621 N N . GLN A 1 77 ? -18.435 8.807 -38.330 1.00 54.00 77 GLN A N 1
ATOM 622 C CA . GLN A 1 77 ? -17.500 8.628 -39.453 1.00 54.00 77 GLN A CA 1
ATOM 623 C C . GLN A 1 77 ? -17.800 7.445 -40.386 1.00 54.00 77 GLN A C 1
ATOM 625 O O . GLN A 1 77 ? -16.961 7.084 -41.209 1.00 54.00 77 GLN A O 1
ATOM 630 N N . SER A 1 78 ? -18.982 6.832 -40.325 1.00 46.81 78 SER A N 1
ATOM 631 C CA . SER A 1 78 ? -19.315 5.733 -41.241 1.00 46.81 78 SER A CA 1
ATOM 632 C C . SER A 1 78 ? -20.728 5.854 -41.788 1.00 46.81 78 SER A C 1
ATOM 634 O O . SER A 1 78 ? -21.700 5.370 -41.215 1.00 46.81 78 SER A O 1
ATOM 636 N N . GLY A 1 79 ? -20.809 6.498 -42.953 1.00 51.66 79 GLY A N 1
ATOM 637 C CA . GLY A 1 79 ? -21.873 6.243 -43.907 1.00 51.66 79 GLY A CA 1
ATOM 638 C C . GLY A 1 79 ? -21.795 4.792 -44.389 1.00 51.66 79 GLY A C 1
ATOM 639 O O . GLY A 1 79 ? -20.734 4.323 -44.784 1.00 51.66 79 GLY A O 1
ATOM 640 N N . VAL A 1 80 ? -22.936 4.112 -44.289 1.00 54.81 80 VAL A N 1
ATOM 641 C CA . VAL A 1 80 ? -23.386 2.913 -45.014 1.00 54.81 80 VAL A CA 1
ATOM 642 C C . VAL A 1 80 ? -22.292 2.093 -45.718 1.00 54.81 80 VAL A C 1
ATOM 644 O O . VAL A 1 80 ? -21.956 2.343 -46.875 1.00 54.81 80 VAL A O 1
ATOM 647 N N . SER A 1 81 ? -21.823 1.028 -45.067 1.00 50.25 81 SER A N 1
ATOM 648 C CA . SER A 1 81 ? -21.498 -0.238 -45.736 1.00 50.25 81 SER A CA 1
ATOM 649 C C . SER A 1 81 ? -21.471 -1.396 -44.741 1.00 50.25 81 SER A C 1
ATOM 651 O O . SER A 1 81 ? -21.183 -1.224 -43.561 1.00 50.25 81 SER A O 1
ATOM 653 N N . GLU A 1 82 ? -21.868 -2.543 -45.277 1.00 52.69 82 GLU A N 1
ATOM 654 C CA . GLU A 1 82 ? -22.173 -3.847 -44.688 1.00 52.69 82 GLU A CA 1
ATOM 655 C C . GLU A 1 82 ? -21.392 -4.247 -43.427 1.00 52.69 82 GLU A C 1
ATOM 657 O O . GLU A 1 82 ? -20.178 -4.104 -43.333 1.00 52.69 82 GLU A O 1
ATOM 662 N N . THR A 1 83 ? -22.130 -4.825 -42.475 1.00 49.72 83 THR A N 1
ATOM 663 C CA . THR A 1 83 ? -21.675 -5.403 -41.202 1.00 49.72 83 THR A CA 1
ATOM 664 C C . THR A 1 83 ? -20.524 -6.404 -41.363 1.00 49.72 83 THR A C 1
ATOM 666 O O . THR A 1 83 ? -20.773 -7.534 -41.795 1.00 49.72 83 THR A O 1
ATOM 669 N N . PRO A 1 84 ? -19.296 -6.082 -40.909 1.00 53.66 84 PRO A N 1
ATOM 670 C CA . PRO A 1 84 ? -18.272 -7.083 -40.684 1.00 53.66 84 PRO A CA 1
ATOM 671 C C . PRO A 1 84 ? -18.381 -7.609 -39.247 1.00 53.66 84 PRO A C 1
ATOM 673 O O . PRO A 1 84 ? -18.389 -6.854 -38.273 1.00 53.66 84 PRO A O 1
ATOM 676 N N . VAL A 1 85 ? -18.453 -8.932 -39.116 1.00 53.44 85 VAL A N 1
ATOM 677 C CA . VAL A 1 85 ? -18.342 -9.652 -37.841 1.00 53.44 85 VAL A CA 1
ATOM 678 C C . VAL A 1 85 ? -16.958 -9.371 -37.242 1.00 53.44 85 VAL A C 1
ATOM 680 O O . VAL A 1 85 ? -15.942 -9.774 -37.804 1.00 53.44 85 VAL A O 1
ATOM 683 N N . ILE A 1 86 ? -16.910 -8.659 -36.112 1.00 43.25 86 ILE A N 1
ATOM 684 C CA . ILE A 1 86 ? -15.666 -8.327 -35.402 1.00 43.25 86 ILE A CA 1
ATOM 685 C C . ILE A 1 86 ? -15.309 -9.486 -34.455 1.00 43.25 86 ILE A C 1
ATOM 687 O O . ILE A 1 86 ? -16.086 -9.769 -33.540 1.00 43.25 86 ILE A O 1
ATOM 691 N N . PRO A 1 87 ? -14.149 -10.152 -34.609 1.00 48.66 87 PRO A N 1
ATOM 692 C CA . PRO A 1 87 ? -13.695 -11.146 -33.646 1.00 48.66 87 PRO A CA 1
ATOM 693 C C . PRO A 1 87 ? -13.239 -10.467 -32.347 1.00 48.66 87 PRO A C 1
ATOM 695 O O . PRO A 1 87 ? -12.450 -9.519 -32.354 1.00 48.66 87 PRO A O 1
ATOM 698 N N . ILE A 1 88 ? -13.719 -10.978 -31.214 1.00 43.25 88 ILE A N 1
ATOM 699 C CA . ILE A 1 88 ? -13.322 -10.538 -29.874 1.00 43.25 88 ILE A CA 1
ATOM 700 C C . ILE A 1 88 ? -11.867 -10.977 -29.640 1.00 43.25 88 ILE A C 1
ATOM 702 O O . ILE A 1 88 ? -11.581 -12.155 -29.437 1.00 43.25 88 ILE A O 1
ATOM 706 N N . GLN A 1 89 ? -10.917 -10.039 -29.695 1.00 47.66 89 GLN A N 1
ATOM 707 C CA . GLN A 1 89 ? -9.514 -10.321 -29.382 1.00 47.66 89 GLN A CA 1
ATOM 708 C C . GLN A 1 89 ? -9.287 -10.352 -27.862 1.00 47.66 89 GLN A C 1
ATOM 710 O O . GLN A 1 89 ? -9.155 -9.319 -27.207 1.00 47.66 89 GLN A O 1
ATOM 715 N N . HIS A 1 90 ? -9.155 -11.557 -27.308 1.00 48.88 90 HIS A N 1
ATOM 716 C CA . HIS A 1 90 ? -8.864 -11.843 -25.894 1.00 48.88 90 HIS A CA 1
ATOM 717 C C . HIS A 1 90 ? -7.422 -11.500 -25.432 1.00 48.88 90 HIS A C 1
ATOM 719 O O . HIS A 1 90 ? -6.994 -11.923 -24.359 1.00 48.88 90 HIS A O 1
ATOM 725 N N . GLY A 1 91 ? -6.639 -10.751 -26.218 1.00 52.91 91 GLY A N 1
ATOM 726 C CA . GLY A 1 91 ? -5.188 -10.604 -26.012 1.00 52.91 91 GLY A CA 1
ATOM 727 C C . GLY A 1 91 ? -4.740 -9.535 -25.005 1.00 52.91 91 GLY A C 1
ATOM 728 O O . GLY A 1 91 ? -3.631 -9.621 -24.489 1.00 52.91 91 GLY A O 1
ATOM 729 N N . ARG A 1 92 ? -5.573 -8.528 -24.702 1.00 49.94 92 ARG A N 1
ATOM 730 C CA . ARG A 1 92 ? -5.138 -7.336 -23.936 1.00 49.94 92 ARG A CA 1
ATOM 731 C C . ARG A 1 92 ? -5.480 -7.357 -22.442 1.00 49.94 92 ARG A C 1
ATOM 733 O O . ARG A 1 92 ? -4.875 -6.613 -21.681 1.00 49.94 92 ARG A O 1
ATOM 740 N N . TRP A 1 93 ? -6.395 -8.223 -22.004 1.00 44.59 93 TRP A N 1
ATOM 741 C CA . TRP A 1 93 ? -6.810 -8.300 -20.592 1.00 44.59 93 TRP A CA 1
ATOM 742 C C . TRP A 1 93 ? -5.766 -8.962 -19.684 1.00 44.59 93 TRP A C 1
ATOM 744 O O . TRP A 1 93 ? -5.696 -8.644 -18.501 1.00 44.59 93 TRP A O 1
ATOM 754 N N . LYS A 1 94 ? -4.899 -9.819 -20.239 1.00 47.66 94 LYS A N 1
ATOM 755 C CA . LYS A 1 94 ? -3.841 -10.494 -19.472 1.00 47.66 94 LYS A CA 1
ATOM 756 C C . LYS A 1 94 ? -2.778 -9.522 -18.935 1.00 47.66 94 LYS A C 1
ATOM 758 O O . LYS A 1 94 ? -2.244 -9.746 -17.858 1.00 47.66 94 LYS A O 1
ATOM 763 N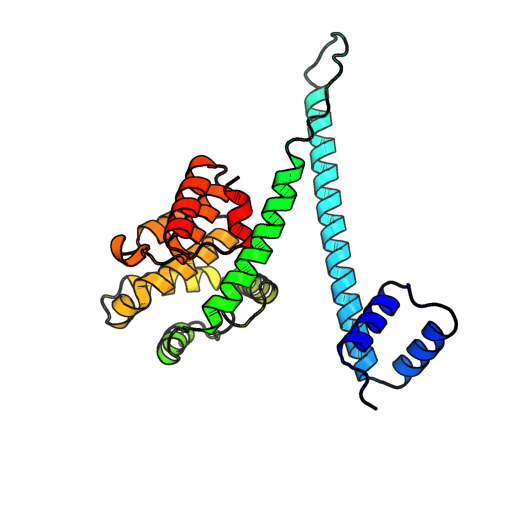 N . TRP A 1 95 ? -2.527 -8.410 -19.631 1.00 44.31 95 TRP A N 1
ATOM 764 C CA . TRP A 1 95 ? -1.480 -7.450 -19.258 1.00 44.31 95 TRP A CA 1
ATOM 765 C C . TRP A 1 95 ? -1.904 -6.455 -18.168 1.00 44.31 95 TRP A C 1
ATOM 767 O O . TRP A 1 95 ? -1.075 -6.052 -17.357 1.00 44.31 95 TRP A O 1
ATOM 777 N N . LEU A 1 96 ? -3.193 -6.105 -18.082 1.00 48.47 96 LEU A N 1
ATOM 778 C CA . LEU A 1 96 ? -3.699 -5.264 -16.986 1.00 48.47 96 LEU A CA 1
ATOM 779 C C . LEU A 1 96 ? -3.716 -6.010 -15.642 1.00 48.47 96 LEU A C 1
ATOM 781 O O . LEU A 1 96 ? -3.480 -5.393 -14.608 1.00 48.47 96 LEU A O 1
ATOM 785 N N . ALA A 1 97 ? -3.925 -7.331 -15.655 1.00 48.91 97 ALA A N 1
ATOM 786 C CA . ALA A 1 97 ? -3.769 -8.167 -14.462 1.00 48.91 97 ALA A CA 1
ATOM 787 C C . ALA A 1 97 ? -2.292 -8.288 -14.037 1.00 48.91 97 ALA A C 1
ATOM 789 O O . ALA A 1 97 ? -1.986 -8.227 -12.850 1.00 48.91 97 ALA A O 1
ATOM 790 N N . ALA A 1 98 ? -1.378 -8.364 -15.010 1.00 45.41 98 ALA A N 1
ATOM 791 C CA . ALA A 1 98 ? 0.058 -8.459 -14.769 1.00 45.41 98 ALA A CA 1
ATOM 792 C C . ALA A 1 98 ? 0.631 -7.194 -14.089 1.00 45.41 98 ALA A C 1
ATOM 794 O O . ALA A 1 98 ? 1.406 -7.295 -13.141 1.00 45.41 98 ALA A O 1
ATOM 795 N N . ALA A 1 99 ? 0.206 -5.990 -14.489 1.00 41.00 99 ALA A N 1
ATOM 796 C CA . ALA A 1 99 ? 0.701 -4.742 -13.891 1.00 41.00 99 ALA A CA 1
ATOM 797 C C . ALA A 1 99 ? 0.334 -4.578 -12.398 1.00 41.00 99 ALA A C 1
ATOM 799 O O . ALA A 1 99 ? 1.126 -4.039 -11.626 1.00 41.00 99 ALA A O 1
ATOM 800 N N . ALA A 1 100 ? -0.829 -5.080 -11.965 1.00 42.50 100 ALA A N 1
ATOM 801 C CA . ALA A 1 100 ? -1.224 -5.049 -10.554 1.00 42.50 100 ALA A CA 1
ATOM 802 C C . ALA A 1 100 ? -0.400 -6.031 -9.700 1.00 42.50 100 ALA A C 1
ATOM 804 O O . ALA A 1 100 ? -0.010 -5.690 -8.585 1.00 42.50 100 ALA A O 1
ATOM 805 N N . SER A 1 101 ? -0.060 -7.210 -10.240 1.00 41.91 101 SER A N 1
ATOM 806 C CA . SER A 1 101 ? 0.854 -8.143 -9.566 1.00 41.91 101 SER A CA 1
ATOM 807 C C . SER A 1 101 ? 2.277 -7.593 -9.446 1.00 41.91 101 SER A C 1
ATOM 809 O O . SER A 1 101 ? 2.919 -7.841 -8.433 1.00 41.91 101 SER A O 1
ATOM 811 N N . VAL A 1 102 ? 2.748 -6.780 -10.405 1.00 45.25 102 VAL A N 1
ATOM 812 C CA . VAL A 1 102 ? 4.075 -6.133 -10.333 1.00 45.25 102 VAL A CA 1
ATOM 813 C C . VAL A 1 102 ? 4.176 -5.198 -9.144 1.00 45.25 102 VAL A C 1
ATOM 815 O O . VAL A 1 102 ? 5.163 -5.255 -8.425 1.00 45.25 102 VAL A O 1
ATOM 818 N N . ALA A 1 103 ? 3.174 -4.351 -8.912 1.00 51.69 103 ALA A N 1
ATOM 819 C CA . ALA A 1 103 ? 3.210 -3.417 -7.790 1.00 51.69 103 ALA A CA 1
ATOM 820 C C . ALA A 1 103 ? 3.286 -4.149 -6.438 1.00 51.69 103 ALA A C 1
ATOM 822 O O . ALA A 1 103 ? 3.974 -3.693 -5.527 1.00 51.69 103 ALA A O 1
ATOM 823 N N . LEU A 1 104 ? 2.631 -5.309 -6.341 1.00 48.34 104 LEU A N 1
ATOM 824 C CA . LEU A 1 104 ? 2.551 -6.115 -5.125 1.00 48.34 104 LEU A CA 1
ATOM 825 C C . LEU A 1 104 ? 3.832 -6.936 -4.900 1.00 48.34 104 LEU A C 1
ATOM 827 O O . LEU A 1 104 ? 4.395 -6.914 -3.811 1.00 48.34 104 LEU A O 1
ATOM 831 N N . VAL A 1 105 ? 4.350 -7.572 -5.952 1.00 49.31 105 VAL A N 1
ATOM 832 C CA . VAL A 1 105 ? 5.626 -8.307 -5.954 1.00 49.31 105 VAL A CA 1
ATOM 833 C C . VAL A 1 105 ? 6.808 -7.379 -5.697 1.00 49.31 105 VAL A C 1
ATOM 835 O O . VAL A 1 105 ? 7.642 -7.652 -4.840 1.00 49.31 105 VAL A O 1
ATOM 838 N N . VAL A 1 106 ? 6.870 -6.243 -6.394 1.00 57.03 106 VAL A N 1
ATOM 839 C CA . VAL A 1 106 ? 7.923 -5.239 -6.199 1.00 57.03 106 VAL A CA 1
ATOM 840 C C . VAL A 1 106 ? 7.797 -4.607 -4.817 1.00 57.03 106 VAL A C 1
ATOM 842 O O . VAL A 1 106 ? 8.812 -4.398 -4.164 1.00 57.03 106 VAL A O 1
ATOM 845 N N . GLY A 1 107 ? 6.574 -4.372 -4.330 1.00 58.69 107 GLY A N 1
ATOM 846 C CA . GLY A 1 107 ? 6.328 -3.940 -2.953 1.00 58.69 107 GLY A CA 1
ATOM 847 C C . GLY A 1 107 ? 6.886 -4.924 -1.919 1.00 58.69 107 GLY A C 1
ATOM 848 O O . GLY A 1 107 ? 7.631 -4.517 -1.031 1.00 58.69 107 GLY A O 1
ATOM 849 N N . LEU A 1 108 ? 6.606 -6.223 -2.071 1.00 50.78 108 LEU A N 1
ATOM 850 C CA . LEU A 1 108 ? 7.079 -7.279 -1.163 1.00 50.78 108 LEU A CA 1
ATOM 851 C C . LEU A 1 108 ? 8.593 -7.523 -1.257 1.00 50.78 108 LEU A C 1
ATOM 853 O O . LEU A 1 108 ? 9.258 -7.701 -0.234 1.00 50.78 108 LEU A O 1
ATOM 857 N N . ALA A 1 109 ? 9.152 -7.509 -2.468 1.00 49.59 109 ALA A N 1
ATOM 858 C CA . ALA A 1 109 ? 10.584 -7.673 -2.698 1.00 49.59 109 ALA A CA 1
ATOM 859 C C . ALA A 1 109 ? 11.380 -6.498 -2.111 1.00 49.59 109 ALA A C 1
ATOM 861 O O . ALA A 1 109 ? 12.389 -6.716 -1.438 1.00 49.59 109 ALA A O 1
ATOM 862 N N . LEU A 1 110 ? 10.895 -5.263 -2.289 1.00 53.28 110 LEU A N 1
ATOM 863 C CA . LEU A 1 110 ? 11.482 -4.085 -1.650 1.00 53.28 110 LEU A CA 1
ATOM 864 C C . LEU A 1 110 ? 11.373 -4.183 -0.124 1.00 53.28 110 LEU A C 1
ATOM 866 O O . LEU A 1 110 ? 12.357 -3.936 0.561 1.00 53.28 110 LEU A O 1
ATOM 870 N N . GLN A 1 111 ? 10.241 -4.631 0.423 1.00 50.25 111 GLN A N 1
ATOM 871 C CA . GLN A 1 111 ? 10.038 -4.756 1.870 1.00 50.25 111 GLN A CA 1
ATOM 872 C C . GLN A 1 111 ? 11.023 -5.722 2.552 1.00 50.25 111 GLN A C 1
ATOM 874 O O . GLN A 1 111 ? 11.531 -5.416 3.633 1.00 50.25 111 GLN A O 1
ATOM 879 N N . GLN A 1 112 ? 11.338 -6.865 1.934 1.00 53.16 112 GLN A N 1
ATOM 880 C CA . GLN A 1 112 ? 12.326 -7.799 2.496 1.00 53.16 112 GLN A CA 1
ATOM 881 C C . GLN A 1 112 ? 13.766 -7.291 2.375 1.00 53.16 112 GLN A C 1
ATOM 883 O O . GLN A 1 112 ? 14.585 -7.536 3.260 1.00 53.16 112 GLN A O 1
ATOM 888 N N . TRP A 1 113 ? 14.085 -6.581 1.296 1.00 45.00 113 TRP A N 1
ATOM 889 C CA . TRP A 1 113 ? 15.450 -6.135 1.022 1.00 45.00 113 TRP A CA 1
ATOM 890 C C . TRP A 1 113 ? 15.823 -4.876 1.816 1.00 45.00 113 TRP A C 1
ATOM 892 O O . TRP A 1 113 ? 16.916 -4.754 2.372 1.00 45.00 113 TRP A O 1
ATOM 902 N N . VAL A 1 114 ? 14.861 -3.970 1.963 1.00 47.88 114 VAL A N 1
ATOM 903 C CA . VAL A 1 114 ? 14.998 -2.710 2.690 1.00 47.88 114 VAL A CA 1
ATOM 904 C C . VAL A 1 114 ? 15.166 -2.913 4.206 1.00 47.88 114 VAL A C 1
ATOM 906 O O . VAL A 1 114 ? 15.817 -2.094 4.859 1.00 47.88 114 VAL A O 1
ATOM 909 N N . GLY A 1 115 ? 14.678 -4.028 4.761 1.00 47.47 115 GLY A N 1
ATOM 910 C 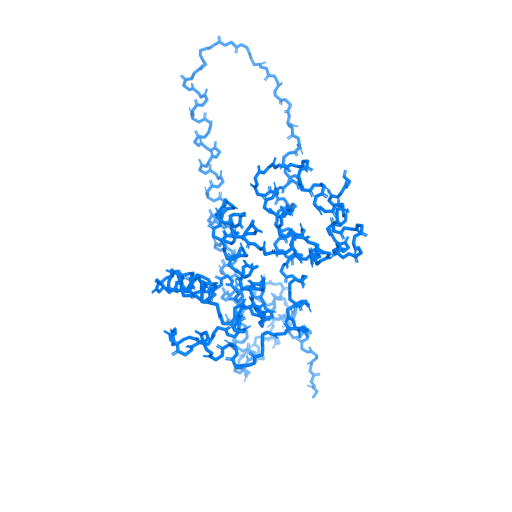CA . GLY A 1 115 ? 14.855 -4.383 6.175 1.00 47.47 115 GLY A CA 1
ATOM 911 C C . GLY A 1 115 ? 16.276 -4.817 6.574 1.00 47.47 115 GLY A C 1
ATOM 912 O O . GLY A 1 115 ? 16.570 -4.869 7.766 1.00 47.47 115 GLY A O 1
ATOM 913 N N . GLY A 1 116 ? 17.163 -5.124 5.616 1.00 39.94 116 GLY A N 1
ATOM 914 C CA . GLY A 1 116 ? 18.485 -5.708 5.899 1.00 39.94 116 GLY A CA 1
ATOM 915 C C . GLY A 1 116 ? 19.667 -4.730 5.936 1.00 39.94 116 GLY A C 1
ATOM 916 O O . GLY A 1 116 ? 20.616 -4.966 6.675 1.00 39.94 116 GLY A O 1
ATOM 917 N N . ASN A 1 117 ? 19.625 -3.633 5.167 1.00 45.47 117 ASN A N 1
ATOM 918 C CA . ASN A 1 117 ? 20.751 -2.698 4.988 1.00 45.47 117 ASN A CA 1
ATOM 919 C C . ASN A 1 117 ? 20.264 -1.234 4.947 1.00 45.47 117 ASN A C 1
ATOM 921 O O . ASN A 1 117 ? 20.270 -0.569 3.907 1.00 45.47 117 ASN A O 1
ATOM 925 N N . GLY A 1 118 ? 19.782 -0.734 6.085 1.00 48.59 118 GLY A N 1
ATOM 926 C CA . GLY A 1 118 ? 19.370 0.663 6.236 1.00 48.59 118 GLY A CA 1
ATOM 927 C C . GLY A 1 118 ? 20.517 1.657 6.016 1.00 48.59 118 GLY A C 1
ATOM 928 O O . GLY A 1 118 ? 21.677 1.356 6.300 1.00 48.59 118 GLY A O 1
ATOM 929 N N . LEU A 1 119 ? 20.182 2.869 5.554 1.00 51.19 119 LEU A N 1
ATOM 930 C CA . LEU A 1 119 ? 21.048 4.033 5.763 1.00 51.19 119 LEU A CA 1
ATOM 931 C C . LEU A 1 119 ? 21.337 4.139 7.273 1.00 51.19 119 LEU A C 1
ATOM 933 O O . LEU A 1 119 ? 20.411 3.956 8.069 1.00 51.19 119 LEU A O 1
ATOM 937 N N . PRO A 1 120 ? 22.585 4.394 7.693 1.00 55.59 120 PRO A N 1
ATOM 938 C CA . PRO A 1 120 ? 22.888 4.530 9.108 1.00 55.59 120 PRO A CA 1
ATOM 939 C C . PRO A 1 120 ? 22.108 5.717 9.699 1.00 55.59 120 PRO A C 1
ATOM 941 O O . PRO A 1 120 ? 21.713 6.648 8.996 1.00 55.59 120 PRO A O 1
ATOM 944 N N . ALA A 1 121 ? 21.791 5.646 10.993 1.00 60.66 121 ALA A N 1
ATOM 945 C CA . ALA A 1 121 ? 20.850 6.572 11.633 1.00 60.66 121 ALA A CA 1
ATOM 946 C C . ALA A 1 121 ? 21.268 8.055 11.524 1.00 60.66 121 ALA A C 1
ATOM 948 O O . ALA A 1 121 ? 20.417 8.940 11.512 1.00 60.66 121 ALA A O 1
ATOM 949 N N . ASP A 1 122 ? 22.566 8.322 11.403 1.00 60.72 122 ASP A N 1
ATOM 950 C CA . ASP A 1 122 ? 23.159 9.639 11.164 1.00 60.72 122 ASP A CA 1
ATOM 951 C C . ASP A 1 122 ? 22.820 10.203 9.774 1.00 60.72 122 ASP A C 1
ATOM 953 O O . ASP A 1 122 ? 22.456 11.373 9.657 1.00 60.72 122 ASP A O 1
ATOM 957 N N . ALA A 1 123 ? 22.847 9.364 8.738 1.00 59.09 123 ALA A N 1
ATOM 958 C CA . ALA A 1 123 ? 22.453 9.729 7.380 1.00 59.09 123 ALA A CA 1
ATOM 959 C C . ALA A 1 123 ? 20.975 10.139 7.294 1.00 59.09 123 ALA A C 1
ATOM 961 O O . ALA A 1 123 ? 20.622 11.141 6.666 1.00 59.09 123 ALA A O 1
ATOM 962 N N . LEU A 1 124 ? 20.111 9.367 7.957 1.00 59.25 124 LEU A N 1
ATOM 963 C CA . LEU A 1 124 ? 18.683 9.666 8.052 1.00 59.25 124 LEU A CA 1
ATOM 964 C C . LEU A 1 124 ? 18.433 10.931 8.873 1.00 59.25 124 LEU A C 1
ATOM 966 O O . LEU A 1 124 ? 17.615 11.759 8.481 1.00 59.25 124 LEU A O 1
ATOM 970 N N . ALA A 1 125 ? 19.164 11.127 9.971 1.00 66.19 125 ALA A N 1
ATOM 971 C CA . ALA A 1 125 ? 19.064 12.341 10.769 1.00 66.19 125 ALA A CA 1
ATOM 972 C C . ALA A 1 125 ? 19.443 13.595 9.961 1.00 66.19 125 ALA A C 1
ATOM 974 O O . ALA A 1 125 ? 18.755 14.606 10.068 1.00 66.19 125 ALA A O 1
ATOM 975 N N . GLU A 1 126 ? 20.472 13.540 9.110 1.00 66.31 126 GLU A N 1
ATOM 976 C CA . GLU A 1 126 ? 20.880 14.679 8.273 1.00 66.31 126 GLU A CA 1
ATOM 977 C C . GLU A 1 126 ? 19.843 15.012 7.182 1.00 66.31 126 GLU A C 1
ATOM 979 O O . GLU A 1 126 ? 19.518 16.187 6.952 1.00 66.31 126 GLU A O 1
ATOM 984 N N . LEU A 1 127 ? 19.246 13.984 6.568 1.00 61.66 127 LEU A N 1
ATOM 985 C CA . LEU A 1 127 ? 18.102 14.132 5.662 1.00 61.66 127 LEU A CA 1
ATOM 986 C C . LEU A 1 127 ? 16.884 14.735 6.388 1.00 61.66 127 LEU A C 1
ATOM 988 O O . LEU A 1 127 ? 16.275 15.679 5.880 1.00 61.66 127 LEU A O 1
ATOM 992 N N . ASN A 1 128 ? 16.588 14.285 7.609 1.00 63.81 128 ASN A N 1
ATOM 993 C CA . ASN A 1 128 ? 15.417 14.712 8.386 1.00 63.81 128 ASN A CA 1
ATOM 994 C C . ASN A 1 128 ? 15.575 16.097 9.036 1.00 63.81 128 ASN A C 1
ATOM 996 O O . ASN A 1 128 ? 14.595 16.827 9.187 1.00 63.81 128 ASN A O 1
ATOM 1000 N N . ALA A 1 129 ? 16.803 16.517 9.358 1.00 66.50 129 ALA A N 1
ATOM 1001 C CA . ALA A 1 129 ? 17.103 17.739 10.118 1.00 66.50 129 ALA A CA 1
ATOM 1002 C C . ALA A 1 129 ? 16.673 19.066 9.454 1.00 66.50 129 ALA A C 1
ATOM 1004 O O . ALA A 1 129 ? 16.833 20.128 10.046 1.00 66.50 129 ALA A O 1
ATOM 1005 N N . GLY A 1 130 ? 16.122 19.035 8.239 1.00 52.62 130 GLY A N 1
ATOM 1006 C CA . GLY A 1 130 ? 15.622 20.226 7.542 1.00 52.62 130 GLY A CA 1
ATOM 1007 C C . GLY A 1 130 ? 14.268 20.057 6.855 1.00 52.62 130 GLY A C 1
ATOM 1008 O O . GLY A 1 130 ? 13.771 21.026 6.295 1.00 52.62 130 GLY A O 1
ATOM 1009 N N . THR A 1 131 ? 13.659 18.868 6.884 1.00 51.88 131 THR A N 1
ATOM 1010 C CA . THR A 1 131 ? 12.303 18.642 6.345 1.00 51.88 131 THR A CA 1
ATOM 1011 C C . THR A 1 131 ? 11.227 18.745 7.425 1.00 51.88 131 THR A C 1
ATOM 1013 O O . THR A 1 131 ? 10.054 18.892 7.099 1.00 51.88 131 THR A O 1
ATOM 1016 N N . GLY A 1 132 ? 11.605 18.661 8.709 1.00 47.00 132 GLY A N 1
ATOM 1017 C CA . GLY A 1 132 ? 10.648 18.572 9.818 1.00 47.00 132 GLY A CA 1
ATOM 1018 C C . GLY A 1 132 ? 9.835 17.271 9.812 1.00 47.00 132 GLY A C 1
ATOM 1019 O O . GLY A 1 132 ? 8.861 17.167 10.550 1.00 47.00 132 GLY A O 1
ATOM 1020 N N . TYR A 1 133 ? 10.232 16.300 8.984 1.00 46.34 133 TYR A N 1
ATOM 1021 C CA . TYR A 1 133 ? 9.574 15.013 8.796 1.00 46.34 133 TYR A CA 1
ATOM 1022 C C . TYR A 1 133 ? 10.600 13.899 8.993 1.00 46.34 133 TYR A C 1
ATOM 1024 O O . TYR A 1 133 ? 11.678 13.937 8.398 1.00 46.34 133 TYR A O 1
ATOM 1032 N N . GLU A 1 134 ? 10.268 12.906 9.817 1.00 50.25 134 GLU A N 1
ATOM 1033 C CA . GLU A 1 134 ? 11.051 11.681 9.935 1.00 50.25 134 GLU A CA 1
ATOM 1034 C C . GLU A 1 134 ? 10.826 10.822 8.683 1.00 50.25 134 GLU A C 1
ATOM 1036 O O . GLU A 1 134 ? 9.858 10.076 8.568 1.00 50.25 134 GLU A O 1
ATOM 1041 N N . PHE A 1 135 ? 11.735 10.924 7.714 1.00 50.44 135 PHE A N 1
ATOM 1042 C CA . PHE A 1 135 ? 11.790 10.085 6.515 1.00 50.44 135 PHE A CA 1
ATOM 1043 C C . PHE A 1 135 ? 12.318 8.671 6.842 1.00 50.44 135 PHE A C 1
ATOM 1045 O O . PHE A 1 135 ? 13.158 8.106 6.151 1.00 50.44 135 PHE A O 1
ATOM 1052 N N . SER A 1 136 ? 11.879 8.100 7.960 1.00 47.00 136 SER A N 1
ATOM 1053 C CA . SER A 1 136 ? 12.097 6.700 8.346 1.00 47.00 136 SER A CA 1
ATOM 1054 C C . SER A 1 136 ? 11.034 5.774 7.733 1.00 47.00 136 SER A C 1
ATOM 1056 O O . SER A 1 136 ? 11.220 4.558 7.706 1.00 47.00 136 SER A O 1
ATOM 1058 N N . GLY A 1 137 ? 9.951 6.351 7.198 1.00 44.75 137 GLY A N 1
ATOM 1059 C CA . GLY A 1 137 ? 8.733 5.651 6.794 1.00 44.75 137 GLY A CA 1
ATOM 1060 C C . GLY A 1 137 ? 8.730 4.989 5.414 1.00 44.75 137 GLY A C 1
ATOM 1061 O O . GLY A 1 137 ? 7.971 4.041 5.240 1.00 44.75 137 GLY A O 1
ATOM 1062 N N . LEU A 1 138 ? 9.592 5.375 4.457 1.00 49.06 138 LEU A N 1
ATOM 1063 C CA . LEU A 1 138 ? 9.608 4.687 3.148 1.00 49.06 138 LEU A CA 1
ATOM 1064 C C . LEU A 1 138 ? 10.103 3.233 3.246 1.00 49.06 138 LEU A C 1
ATOM 1066 O O . LEU A 1 138 ? 10.032 2.479 2.277 1.00 49.06 138 LEU A O 1
ATOM 1070 N N . ARG A 1 139 ? 10.653 2.849 4.405 1.00 51.94 139 ARG A N 1
ATOM 1071 C CA . ARG A 1 139 ? 11.335 1.573 4.619 1.00 51.94 139 ARG A CA 1
ATOM 1072 C C . ARG A 1 139 ? 10.612 0.629 5.582 1.00 51.94 139 ARG A C 1
ATOM 1074 O O . ARG A 1 139 ? 10.898 -0.566 5.571 1.00 51.94 139 ARG A O 1
ATOM 1081 N N . SER A 1 140 ? 9.659 1.120 6.378 1.00 43.22 140 SER A N 1
ATOM 1082 C CA . SER A 1 140 ? 8.910 0.302 7.336 1.00 43.22 140 SER A CA 1
ATOM 1083 C C . SER A 1 140 ? 7.602 -0.237 6.743 1.00 43.22 140 SER A C 1
ATOM 1085 O O . SER A 1 140 ? 6.518 0.193 7.098 1.00 43.22 140 SER A O 1
ATOM 1087 N N . GLY A 1 141 ? 7.706 -1.242 5.875 1.00 44.25 141 GLY A N 1
ATOM 1088 C CA . GLY A 1 141 ? 6.848 -2.424 6.019 1.00 44.25 141 GLY A CA 1
ATOM 1089 C C . GLY A 1 141 ? 5.446 -2.481 5.396 1.00 44.25 141 GLY A C 1
ATOM 1090 O O . GLY A 1 141 ? 4.864 -3.560 5.464 1.00 44.25 141 GLY A O 1
ATOM 1091 N N . ALA A 1 142 ? 4.904 -1.444 4.761 1.00 45.62 142 ALA A N 1
ATOM 1092 C CA . ALA A 1 142 ? 3.680 -1.596 3.967 1.00 45.62 142 ALA A CA 1
ATOM 1093 C C . ALA A 1 142 ? 3.757 -0.760 2.689 1.00 45.62 142 ALA A C 1
ATOM 1095 O O . ALA A 1 142 ? 4.007 0.442 2.730 1.00 45.62 142 ALA A O 1
ATOM 1096 N N . ALA A 1 143 ? 3.540 -1.395 1.533 1.00 50.09 143 ALA A N 1
ATOM 1097 C CA . ALA A 1 143 ? 3.437 -0.687 0.256 1.00 50.09 143 ALA A CA 1
ATOM 1098 C C . ALA A 1 143 ? 2.341 0.399 0.287 1.00 50.09 143 ALA A C 1
ATOM 1100 O O . ALA A 1 143 ? 2.484 1.419 -0.384 1.00 50.09 143 ALA A O 1
ATOM 1101 N N . ASP A 1 144 ? 1.310 0.193 1.112 1.00 55.22 144 ASP A N 1
ATOM 1102 C CA . ASP A 1 144 ? 0.209 1.131 1.329 1.00 55.22 144 ASP A CA 1
ATOM 1103 C C . ASP A 1 144 ? 0.668 2.393 2.094 1.00 55.22 144 ASP A C 1
ATOM 1105 O O . ASP A 1 144 ? 0.335 3.507 1.691 1.00 55.22 144 ASP A O 1
ATOM 1109 N N . ASP A 1 145 ? 1.546 2.253 3.097 1.00 67.94 145 ASP A N 1
ATOM 1110 C CA . ASP A 1 145 ? 2.094 3.392 3.856 1.00 67.94 145 ASP A CA 1
ATOM 1111 C C . ASP A 1 145 ? 2.974 4.298 2.983 1.00 67.94 145 ASP A C 1
ATOM 1113 O O . ASP A 1 145 ? 3.040 5.511 3.190 1.00 67.94 145 ASP A O 1
ATOM 1117 N N . LEU A 1 146 ? 3.659 3.720 1.991 1.00 67.56 146 LEU A N 1
ATOM 1118 C CA . LEU A 1 146 ? 4.501 4.467 1.060 1.00 67.56 146 LEU A CA 1
ATOM 1119 C C . LEU A 1 146 ? 3.668 5.344 0.118 1.00 67.56 146 LEU A C 1
ATOM 1121 O O . LEU A 1 146 ? 4.0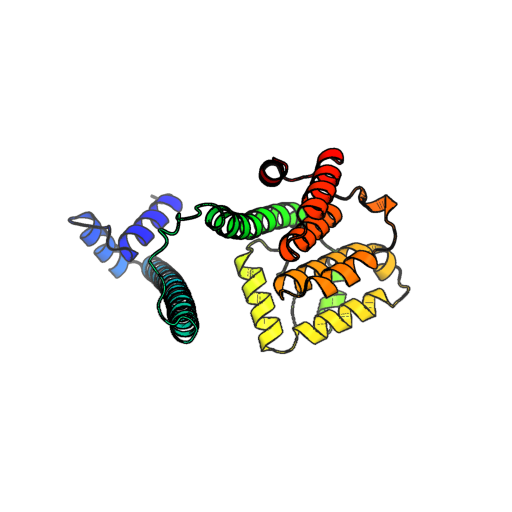22 6.503 -0.117 1.00 67.56 146 LEU A O 1
ATOM 1125 N N . ASP A 1 147 ? 2.581 4.801 -0.433 1.00 69.44 147 ASP A N 1
ATOM 1126 C CA . ASP A 1 147 ? 1.686 5.557 -1.310 1.00 69.44 147 ASP A CA 1
ATOM 1127 C C . ASP A 1 147 ? 0.981 6.678 -0.528 1.00 69.44 147 ASP A C 1
ATOM 1129 O O . ASP A 1 147 ? 0.882 7.803 -1.027 1.00 69.44 147 ASP A O 1
ATOM 1133 N N . ASP A 1 148 ? 0.591 6.428 0.724 1.00 76.19 148 ASP A N 1
ATOM 1134 C CA . ASP A 1 148 ? 0.018 7.444 1.611 1.00 76.19 148 ASP A CA 1
ATOM 1135 C C . ASP A 1 148 ? 1.030 8.540 1.980 1.00 76.19 148 ASP A C 1
ATOM 1137 O O . ASP A 1 148 ? 0.708 9.730 1.907 1.00 76.19 148 ASP A O 1
ATOM 1141 N N . GLN A 1 149 ? 2.283 8.181 2.274 1.00 74.56 149 GLN A N 1
ATOM 1142 C CA . GLN A 1 149 ? 3.359 9.150 2.518 1.00 74.56 149 GLN A CA 1
ATOM 1143 C C . GLN A 1 149 ? 3.679 9.984 1.275 1.00 74.56 149 GLN A C 1
ATOM 1145 O O . GLN A 1 149 ? 3.838 11.201 1.374 1.00 74.56 149 GLN A O 1
ATOM 1150 N N . LEU A 1 150 ? 3.752 9.368 0.091 1.00 77.56 150 LEU A N 1
ATOM 1151 C CA . LEU A 1 150 ? 3.975 10.088 -1.165 1.00 77.56 150 LEU A CA 1
ATOM 1152 C C . LEU A 1 150 ? 2.817 11.036 -1.485 1.00 77.56 150 LEU A C 1
ATOM 1154 O O . LEU A 1 150 ? 3.050 12.165 -1.930 1.00 77.56 150 LEU A O 1
ATOM 1158 N N . ASN A 1 151 ? 1.580 10.605 -1.238 1.00 77.50 151 ASN A N 1
ATOM 1159 C CA . ASN A 1 151 ? 0.402 11.449 -1.394 1.00 77.50 151 ASN A CA 1
ATOM 1160 C C . ASN A 1 151 ? 0.415 12.620 -0.408 1.00 77.50 151 ASN A C 1
ATOM 1162 O O . ASN A 1 151 ? 0.110 13.743 -0.817 1.00 77.50 151 ASN A O 1
ATOM 1166 N N . GLU A 1 152 ? 0.826 12.405 0.843 1.00 80.12 152 GLU A N 1
ATOM 1167 C CA . GLU A 1 152 ? 0.962 13.485 1.820 1.00 80.12 152 GLU A CA 1
ATOM 1168 C C . GLU A 1 152 ? 2.079 14.459 1.435 1.00 80.12 152 GLU A C 1
ATOM 1170 O O . GLU A 1 152 ? 1.836 15.663 1.393 1.00 80.12 152 GLU A O 1
ATOM 1175 N N . LEU A 1 153 ? 3.260 13.968 1.041 1.00 80.19 153 LEU A N 1
ATOM 1176 C CA . LEU A 1 153 ? 4.367 14.802 0.551 1.00 80.19 153 LEU A CA 1
ATOM 1177 C C . LEU A 1 153 ? 3.962 15.633 -0.672 1.00 80.19 153 LEU A C 1
ATOM 1179 O O . LEU A 1 153 ? 4.366 16.790 -0.808 1.00 80.19 153 LEU A O 1
ATOM 1183 N N . ARG A 1 154 ? 3.159 15.063 -1.576 1.00 82.88 154 ARG A N 1
ATOM 1184 C CA . ARG A 1 154 ? 2.604 15.796 -2.717 1.00 82.88 154 ARG A CA 1
ATOM 1185 C C . ARG A 1 154 ? 1.599 16.851 -2.250 1.00 82.88 154 ARG A C 1
ATOM 1187 O O . ARG A 1 154 ? 1.658 17.984 -2.720 1.00 82.88 154 ARG A O 1
ATOM 1194 N N . ARG A 1 155 ? 0.696 16.503 -1.328 1.00 83.50 155 ARG A N 1
ATOM 1195 C CA . ARG A 1 155 ? -0.340 17.403 -0.796 1.00 83.50 155 ARG A CA 1
ATOM 1196 C C . ARG A 1 155 ? 0.259 18.602 -0.063 1.00 83.50 155 ARG A C 1
ATOM 1198 O O . ARG A 1 155 ? -0.253 19.709 -0.195 1.00 83.50 155 ARG A O 1
ATOM 1205 N N . THR A 1 156 ? 1.336 18.390 0.686 1.00 86.81 156 THR A N 1
ATOM 1206 C CA . THR A 1 156 ? 2.024 19.432 1.460 1.00 86.81 156 THR A CA 1
ATOM 1207 C C . THR A 1 156 ? 3.045 20.225 0.640 1.00 86.81 156 THR A C 1
ATOM 1209 O O . THR A 1 156 ? 3.623 21.179 1.157 1.00 86.81 156 THR A O 1
ATOM 1212 N N . GLY A 1 157 ? 3.289 19.853 -0.625 1.00 86.38 157 GLY A N 1
ATOM 1213 C CA . GLY A 1 157 ? 4.339 20.448 -1.462 1.00 86.38 157 GLY A CA 1
ATOM 1214 C C . GLY A 1 157 ? 5.764 20.064 -1.040 1.00 86.38 157 GLY A C 1
ATOM 1215 O O . GLY A 1 157 ? 6.736 20.606 -1.559 1.00 86.38 157 GLY A O 1
ATOM 1216 N N . GLN A 1 158 ? 5.916 19.122 -0.108 1.00 86.88 158 GLN A N 1
ATOM 1217 C CA . GLN A 1 158 ? 7.211 18.679 0.412 1.00 86.88 158 GLN A CA 1
ATOM 1218 C C . GLN A 1 158 ? 7.940 17.707 -0.520 1.00 86.88 158 GLN A C 1
ATOM 1220 O O . GLN A 1 158 ? 9.149 17.524 -0.387 1.00 86.88 158 GLN A O 1
ATOM 1225 N N . LEU A 1 159 ? 7.235 17.102 -1.479 1.00 87.56 159 LEU A N 1
ATOM 1226 C CA . LEU A 1 159 ? 7.827 16.201 -2.468 1.00 87.56 159 LEU A CA 1
ATOM 1227 C C . LEU A 1 159 ? 8.919 16.892 -3.300 1.00 87.56 159 LEU A C 1
ATOM 1229 O O . LEU A 1 159 ? 9.988 16.323 -3.512 1.00 87.56 159 LEU A O 1
ATOM 1233 N N . GLU A 1 160 ? 8.672 18.126 -3.743 1.00 86.19 160 GLU A N 1
ATOM 1234 C CA . GLU A 1 160 ? 9.659 18.902 -4.502 1.00 86.19 160 GLU A CA 1
ATOM 1235 C C . GLU A 1 160 ? 10.867 19.251 -3.633 1.00 86.19 160 GLU A C 1
ATOM 1237 O O . GLU A 1 160 ? 12.002 19.034 -4.054 1.00 86.19 160 GLU A O 1
ATOM 1242 N N . ALA A 1 161 ? 10.631 19.672 -2.387 1.00 86.00 161 ALA A N 1
ATOM 1243 C CA . ALA A 1 161 ? 11.694 19.965 -1.429 1.00 86.00 161 ALA A CA 1
ATOM 1244 C C . ALA A 1 161 ? 12.568 18.730 -1.133 1.00 86.00 161 ALA A C 1
ATOM 1246 O O . ALA A 1 161 ? 13.790 18.840 -1.024 1.00 86.00 161 ALA A O 1
ATOM 1247 N N . TYR A 1 162 ? 11.966 17.540 -1.046 1.00 86.12 162 TYR A N 1
ATOM 1248 C CA . TYR A 1 162 ? 12.698 16.280 -0.905 1.00 86.12 162 TYR A CA 1
ATOM 1249 C C . TYR A 1 162 ? 13.576 15.986 -2.133 1.00 86.12 162 TYR A C 1
ATOM 1251 O O . TYR A 1 162 ? 14.768 15.686 -2.000 1.00 86.12 162 TYR A O 1
ATOM 1259 N N . LEU A 1 163 ? 13.008 16.088 -3.338 1.00 88.19 163 LEU A N 1
ATOM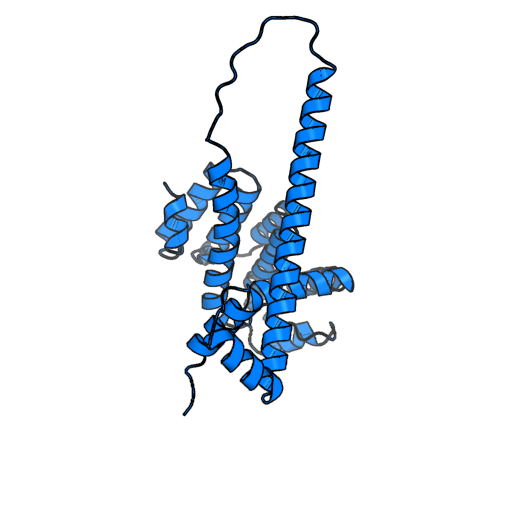 1260 C CA . LEU A 1 163 ? 13.718 15.812 -4.590 1.00 88.19 163 LEU A CA 1
ATOM 1261 C C . LEU A 1 163 ? 14.848 16.817 -4.849 1.00 88.19 163 LEU A C 1
ATOM 1263 O O . LEU A 1 163 ? 15.915 16.427 -5.327 1.00 88.19 163 LEU A O 1
ATOM 1267 N N . GLU A 1 164 ? 14.635 18.086 -4.504 1.00 89.81 164 GLU A N 1
ATOM 1268 C CA . GLU A 1 164 ? 15.641 19.142 -4.586 1.00 89.81 164 GLU A CA 1
ATOM 1269 C C . GLU A 1 164 ? 16.786 18.878 -3.608 1.00 89.81 164 GLU A C 1
ATOM 1271 O O . GLU A 1 164 ? 17.945 18.798 -4.018 1.00 89.81 164 GLU A O 1
ATOM 1276 N N . ARG A 1 165 ? 16.473 18.643 -2.330 1.00 85.44 165 ARG A N 1
ATOM 1277 C CA . ARG A 1 165 ? 17.482 18.459 -1.282 1.00 85.44 165 ARG A CA 1
ATOM 1278 C C . ARG A 1 165 ? 18.307 17.191 -1.463 1.00 85.44 165 ARG A C 1
ATOM 1280 O O . ARG A 1 165 ? 19.519 17.207 -1.252 1.00 85.44 165 ARG A O 1
ATOM 1287 N N . SER A 1 166 ? 17.680 16.098 -1.888 1.00 84.94 166 SER A N 1
ATOM 1288 C CA . SER A 1 166 ? 18.402 14.875 -2.258 1.00 84.94 166 SER A CA 1
ATOM 1289 C C . SER A 1 166 ? 19.322 15.109 -3.464 1.00 84.94 166 SER A C 1
ATOM 1291 O O . SER A 1 166 ? 20.470 14.664 -3.455 1.00 84.94 166 SER A O 1
ATOM 1293 N N . GLY A 1 167 ? 18.884 15.899 -4.450 1.00 86.88 167 GLY A N 1
ATOM 1294 C CA . GLY A 1 167 ? 19.732 16.357 -5.551 1.00 86.88 167 GLY A CA 1
ATOM 1295 C C . GLY A 1 167 ? 20.908 17.232 -5.096 1.00 86.88 167 GLY A C 1
ATOM 1296 O O . GLY A 1 167 ? 22.018 17.089 -5.607 1.00 86.88 167 GLY A O 1
ATOM 1297 N N . GLU A 1 168 ? 20.710 18.120 -4.120 1.00 87.56 168 GLU A N 1
ATOM 1298 C CA . GLU A 1 168 ? 21.794 18.917 -3.533 1.00 87.56 168 GLU A CA 1
ATOM 1299 C C . GLU A 1 168 ? 22.816 18.061 -2.784 1.00 87.56 168 GLU A C 1
ATOM 1301 O O . GLU A 1 168 ? 24.019 18.297 -2.907 1.00 87.56 168 GLU A O 1
ATOM 1306 N N . LEU A 1 169 ? 22.357 17.058 -2.030 1.00 81.69 169 LEU A N 1
ATOM 1307 C CA . LEU A 1 169 ? 23.237 16.124 -1.327 1.00 81.69 169 LEU A CA 1
ATOM 1308 C C . LEU A 1 169 ? 24.124 15.347 -2.301 1.00 81.69 169 LEU A C 1
ATOM 1310 O O . LEU A 1 169 ? 25.315 15.207 -2.041 1.00 81.69 169 LEU A O 1
ATOM 1314 N N . LEU A 1 170 ? 23.577 14.924 -3.445 1.00 83.81 170 LEU A N 1
ATOM 1315 C CA . LEU A 1 170 ? 24.340 14.249 -4.500 1.00 83.81 170 LEU A CA 1
ATOM 1316 C C . LEU A 1 170 ? 25.392 15.156 -5.157 1.00 83.81 170 LEU A C 1
ATOM 1318 O O . LEU A 1 170 ? 26.439 14.675 -5.584 1.00 83.81 170 LEU A O 1
ATOM 1322 N N . LYS A 1 171 ? 25.145 16.471 -5.229 1.00 86.50 171 LYS A N 1
ATOM 1323 C CA . LYS A 1 171 ? 26.091 17.440 -5.813 1.00 86.50 171 LYS A CA 1
ATOM 1324 C C . LYS A 1 171 ? 27.276 17.752 -4.900 1.00 86.50 171 LYS A C 1
ATOM 1326 O O . LYS A 1 171 ? 28.313 18.202 -5.387 1.00 86.50 171 LYS A O 1
ATOM 1331 N N . LYS A 1 172 ? 27.137 17.577 -3.584 1.00 85.38 172 LYS A N 1
ATOM 1332 C CA . LYS A 1 172 ? 28.219 17.852 -2.632 1.00 85.38 172 LYS A CA 1
ATOM 1333 C C . LYS A 1 172 ? 29.244 16.717 -2.695 1.00 85.38 172 LYS A C 1
ATOM 1335 O O . LYS A 1 172 ? 28.889 15.571 -2.476 1.00 85.38 172 LYS A O 1
ATOM 1340 N N . ASP A 1 173 ? 30.527 17.012 -2.925 1.00 75.31 173 ASP A N 1
ATOM 1341 C CA . ASP A 1 173 ? 31.600 16.000 -2.844 1.00 75.31 173 ASP A CA 1
ATOM 1342 C C . ASP A 1 173 ? 31.970 15.701 -1.380 1.00 75.31 173 ASP A C 1
ATOM 1344 O O . ASP A 1 173 ? 33.059 16.009 -0.893 1.00 75.31 173 ASP A O 1
ATOM 1348 N N . THR A 1 174 ? 31.015 15.143 -0.642 1.00 79.62 174 THR A N 1
ATOM 1349 C CA . THR A 1 174 ? 31.195 14.694 0.738 1.00 79.62 174 THR A CA 1
ATOM 1350 C C . THR A 1 174 ? 31.460 13.192 0.774 1.00 79.62 174 THR A C 1
ATOM 1352 O O . THR A 1 174 ? 31.084 12.442 -0.129 1.00 79.62 174 THR A O 1
ATOM 1355 N N . ALA A 1 175 ? 32.091 12.716 1.853 1.00 76.69 175 ALA A N 1
ATOM 1356 C CA . ALA A 1 175 ? 32.214 11.278 2.105 1.00 76.69 175 ALA A CA 1
ATOM 1357 C C . ALA A 1 175 ? 30.835 10.591 2.105 1.00 76.69 175 ALA A C 1
ATOM 1359 O O . ALA A 1 175 ? 30.690 9.511 1.537 1.00 76.69 175 ALA A O 1
ATOM 1360 N N . PHE A 1 176 ? 29.821 11.285 2.633 1.00 74.94 176 PHE A N 1
ATOM 1361 C CA . PHE A 1 176 ? 28.416 10.899 2.559 1.00 74.94 176 PHE A CA 1
ATOM 1362 C C . PHE A 1 176 ? 27.955 10.677 1.117 1.00 74.94 176 PHE A C 1
ATOM 1364 O O . PHE A 1 176 ? 27.503 9.587 0.779 1.00 74.94 176 PHE A O 1
ATOM 1371 N N . ALA A 1 177 ? 28.125 11.670 0.240 1.00 76.06 177 ALA A N 1
ATOM 1372 C CA . ALA A 1 177 ? 27.678 11.560 -1.142 1.00 76.06 177 ALA A CA 1
ATOM 1373 C C . ALA A 1 177 ? 28.376 10.421 -1.881 1.00 76.06 177 ALA A C 1
ATOM 1375 O O . ALA A 1 177 ? 27.759 9.804 -2.728 1.00 76.06 177 ALA A O 1
ATOM 1376 N N . ARG A 1 178 ? 29.627 10.079 -1.546 1.00 77.06 178 ARG A N 1
ATOM 1377 C CA . ARG A 1 178 ? 30.318 8.919 -2.143 1.00 77.06 178 ARG A CA 1
ATOM 1378 C C . ARG A 1 178 ? 29.802 7.582 -1.620 1.00 77.06 178 ARG A C 1
ATOM 1380 O O . ARG A 1 178 ? 29.771 6.615 -2.375 1.00 77.06 178 ARG A O 1
ATOM 1387 N N . GLN A 1 179 ? 29.438 7.518 -0.343 1.00 76.94 179 GLN A N 1
ATOM 1388 C CA . GLN A 1 179 ? 28.942 6.301 0.294 1.00 76.94 179 GLN A CA 1
ATOM 1389 C C . GLN A 1 179 ? 27.478 6.017 -0.064 1.00 76.94 179 GLN A C 1
ATOM 1391 O O . GLN A 1 179 ? 27.110 4.858 -0.236 1.00 76.94 179 GLN A O 1
ATOM 1396 N N . PHE A 1 180 ? 26.665 7.064 -0.215 1.00 77.31 180 PHE A N 1
ATOM 1397 C CA . PHE A 1 180 ? 25.214 6.974 -0.396 1.00 77.31 180 PHE A CA 1
ATOM 1398 C C . PHE A 1 180 ? 24.727 7.469 -1.757 1.00 77.31 180 PHE A C 1
ATOM 1400 O O . PHE A 1 180 ? 23.521 7.594 -1.955 1.00 77.31 180 PHE A O 1
ATOM 1407 N N . HIS A 1 181 ? 25.641 7.705 -2.703 1.00 83.31 181 HIS A N 1
ATOM 1408 C CA . HIS A 1 181 ? 25.307 8.142 -4.058 1.00 83.31 181 HIS A CA 1
ATOM 1409 C C . HIS A 1 181 ? 24.218 7.266 -4.686 1.00 83.31 181 HIS A C 1
ATOM 1411 O O . HIS A 1 181 ? 23.162 7.745 -5.092 1.00 83.31 181 HIS A O 1
ATOM 1417 N N . ASP A 1 182 ? 24.479 5.960 -4.727 1.00 80.44 182 ASP A N 1
ATOM 1418 C CA . ASP A 1 182 ? 23.657 5.021 -5.476 1.00 80.44 182 ASP A CA 1
ATOM 1419 C C . ASP A 1 182 ? 22.314 4.729 -4.777 1.00 80.44 182 ASP A C 1
ATOM 1421 O O . ASP A 1 182 ? 21.289 4.801 -5.457 1.00 80.44 182 ASP A O 1
ATOM 1425 N N . PRO A 1 183 ? 22.250 4.515 -3.441 1.00 79.06 183 PRO A N 1
ATOM 1426 C CA . PRO A 1 183 ? 20.975 4.397 -2.729 1.00 79.06 183 PRO A CA 1
ATOM 1427 C C . PRO A 1 183 ? 20.064 5.620 -2.882 1.00 79.06 183 PRO A C 1
ATOM 1429 O O . PRO A 1 183 ? 18.864 5.467 -3.084 1.00 79.06 183 PRO A O 1
ATOM 1432 N N . VAL A 1 184 ? 20.618 6.837 -2.823 1.00 82.38 184 VAL A N 1
ATOM 1433 C CA . VAL A 1 184 ? 19.819 8.067 -2.956 1.00 82.38 184 VAL A CA 1
ATOM 1434 C C . VAL A 1 184 ? 19.278 8.219 -4.379 1.00 82.38 184 VAL A C 1
ATOM 1436 O O . VAL A 1 184 ? 18.138 8.640 -4.564 1.00 82.38 184 VAL A O 1
ATOM 1439 N N . ILE A 1 185 ? 20.061 7.853 -5.396 1.00 84.38 185 ILE A N 1
ATOM 1440 C CA . ILE A 1 185 ? 19.584 7.845 -6.784 1.00 84.38 185 ILE A CA 1
ATOM 1441 C C . ILE A 1 185 ? 18.475 6.805 -6.984 1.00 84.38 185 ILE A C 1
ATOM 1443 O O . ILE A 1 185 ? 17.487 7.097 -7.660 1.00 84.38 185 ILE A O 1
ATOM 1447 N N . LEU A 1 186 ? 18.610 5.619 -6.386 1.00 80.50 186 LEU A N 1
ATOM 1448 C CA . LEU A 1 186 ? 17.604 4.564 -6.478 1.00 80.50 186 LEU A CA 1
ATOM 1449 C C . LEU A 1 186 ? 16.278 4.986 -5.830 1.00 80.50 186 LEU A C 1
ATOM 1451 O O . LEU A 1 186 ? 15.233 4.864 -6.470 1.00 80.50 186 LEU A O 1
ATOM 1455 N N . ASP A 1 187 ? 16.322 5.555 -4.622 1.00 81.44 187 ASP A N 1
ATOM 1456 C CA . ASP A 1 187 ? 15.133 6.084 -3.941 1.00 81.44 187 ASP A CA 1
ATOM 1457 C C . ASP A 1 187 ? 14.438 7.146 -4.811 1.00 81.44 187 ASP A C 1
ATOM 1459 O O . ASP A 1 187 ? 13.232 7.068 -5.052 1.00 81.44 187 ASP A O 1
ATOM 1463 N N . ARG A 1 188 ? 15.194 8.098 -5.381 1.00 88.38 188 ARG A N 1
ATOM 1464 C CA . ARG A 1 188 ? 14.638 9.125 -6.285 1.00 88.38 188 ARG A CA 1
ATOM 1465 C C . ARG A 1 188 ? 14.019 8.511 -7.543 1.00 88.38 188 ARG A C 1
ATOM 1467 O O . ARG A 1 188 ? 12.953 8.951 -7.971 1.00 88.38 188 ARG A O 1
ATOM 1474 N N . ALA A 1 189 ? 14.641 7.489 -8.128 1.00 83.81 189 ALA A N 1
ATOM 1475 C CA . ALA A 1 189 ? 14.094 6.791 -9.289 1.00 83.81 189 ALA A CA 1
ATOM 1476 C C . ALA A 1 189 ? 12.776 6.066 -8.963 1.00 83.81 189 ALA A C 1
ATOM 1478 O O . ALA A 1 189 ? 11.832 6.140 -9.750 1.00 83.81 189 ALA A O 1
ATOM 1479 N N . ILE A 1 190 ? 12.678 5.420 -7.795 1.00 81.44 190 ILE A N 1
ATOM 1480 C CA . ILE A 1 190 ? 11.441 4.780 -7.316 1.00 81.44 190 ILE A CA 1
ATOM 1481 C C . ILE A 1 190 ? 10.334 5.821 -7.131 1.00 81.44 190 ILE A C 1
ATOM 1483 O O . ILE A 1 190 ? 9.208 5.605 -7.587 1.00 81.44 190 ILE A O 1
ATOM 1487 N N . VAL A 1 191 ? 10.657 6.972 -6.532 1.00 83.94 191 VAL A N 1
ATOM 1488 C CA . VAL A 1 191 ? 9.722 8.097 -6.397 1.00 83.94 191 VAL A CA 1
ATOM 1489 C C . VAL A 1 191 ? 9.215 8.531 -7.775 1.00 83.94 191 VAL A C 1
ATOM 1491 O O . VAL A 1 191 ? 8.006 8.577 -7.987 1.00 83.94 191 VAL A O 1
ATOM 1494 N N . TRP A 1 192 ? 10.095 8.760 -8.754 1.00 86.56 192 TRP A N 1
ATOM 1495 C CA . TRP A 1 192 ? 9.676 9.134 -10.111 1.00 86.56 192 TRP A CA 1
ATOM 1496 C C . TRP A 1 192 ? 8.788 8.083 -10.791 1.00 86.56 192 TRP A C 1
ATOM 1498 O O . TRP A 1 192 ? 7.820 8.445 -11.462 1.00 86.56 192 TRP A O 1
ATOM 1508 N N . LEU A 1 193 ? 9.056 6.790 -10.589 1.00 81.31 193 LEU A N 1
ATOM 1509 C CA . LEU A 1 193 ? 8.205 5.722 -11.123 1.00 81.31 193 LEU A CA 1
ATOM 1510 C C . LEU A 1 193 ? 6.802 5.743 -10.515 1.00 81.31 193 LEU A C 1
ATOM 1512 O O . LEU A 1 193 ? 5.821 5.613 -11.246 1.00 81.31 193 LEU A O 1
ATOM 1516 N N . ARG A 1 194 ? 6.691 5.969 -9.202 1.00 80.69 194 ARG A N 1
ATOM 1517 C CA . ARG A 1 194 ? 5.400 6.100 -8.505 1.00 80.69 194 ARG A CA 1
ATOM 1518 C C . ARG A 1 194 ? 4.614 7.329 -8.958 1.00 80.69 194 ARG A C 1
ATOM 1520 O O . ARG A 1 194 ? 3.391 7.287 -9.047 1.00 80.69 194 ARG A O 1
ATOM 1527 N N . LEU A 1 195 ? 5.311 8.405 -9.316 1.00 82.06 195 LEU A N 1
ATOM 1528 C CA . LEU A 1 195 ? 4.705 9.606 -9.896 1.00 82.06 195 LEU A CA 1
ATOM 1529 C C . LEU A 1 195 ? 4.312 9.431 -11.376 1.00 82.06 195 LEU A C 1
ATOM 1531 O O . LEU A 1 195 ? 3.774 10.369 -11.960 1.00 82.06 195 LEU A O 1
ATOM 1535 N N . ASN A 1 196 ? 4.531 8.247 -11.962 1.00 83.38 196 ASN A N 1
ATOM 1536 C CA . ASN A 1 196 ? 4.319 7.949 -13.378 1.00 83.38 196 ASN A CA 1
ATOM 1537 C C . ASN A 1 196 ? 5.162 8.842 -14.312 1.00 83.38 196 ASN A C 1
ATOM 1539 O O . ASN A 1 196 ? 4.715 9.244 -15.386 1.00 83.38 196 ASN A O 1
ATOM 1543 N N . GLU A 1 197 ? 6.399 9.140 -13.906 1.00 85.44 197 GLU A N 1
ATOM 1544 C CA . GLU A 1 197 ? 7.372 9.915 -14.682 1.00 85.44 197 GLU A CA 1
ATOM 1545 C C . GLU A 1 197 ? 8.613 9.061 -15.029 1.00 85.44 197 GLU A C 1
ATOM 1547 O O . GLU A 1 197 ? 9.714 9.291 -14.515 1.00 85.44 197 GLU A O 1
ATOM 1552 N N . PRO A 1 198 ? 8.467 8.053 -15.914 1.00 83.75 198 PRO A N 1
ATOM 1553 C CA . PRO A 1 198 ? 9.521 7.075 -16.198 1.00 83.75 198 PRO A CA 1
ATOM 1554 C C . PRO A 1 198 ? 10.783 7.698 -16.808 1.00 83.75 198 PRO A C 1
ATOM 1556 O O . PRO A 1 198 ? 11.884 7.206 -16.574 1.00 83.75 198 PRO A O 1
ATOM 1559 N N . ASP A 1 199 ? 10.656 8.798 -17.551 1.00 84.19 199 ASP A N 1
ATOM 1560 C CA . ASP A 1 199 ? 11.804 9.461 -18.179 1.00 84.19 199 ASP A CA 1
ATOM 1561 C C . ASP A 1 199 ? 12.724 10.113 -17.141 1.00 84.19 199 ASP A C 1
ATOM 1563 O O . ASP A 1 199 ? 13.948 10.024 -17.256 1.00 84.19 199 ASP A O 1
ATOM 1567 N N . LYS A 1 200 ? 12.150 10.702 -16.083 1.00 87.44 200 LYS A N 1
ATOM 1568 C CA . LYS A 1 200 ? 12.933 11.242 -14.964 1.00 87.44 200 LYS A CA 1
ATOM 1569 C C . LYS A 1 200 ? 13.557 10.119 -14.146 1.00 87.44 200 LYS A C 1
ATOM 1571 O O . LYS A 1 200 ? 14.735 10.208 -13.816 1.00 87.44 200 LYS A O 1
ATOM 1576 N N . ALA A 1 201 ? 12.821 9.029 -13.910 1.00 85.00 201 ALA A N 1
ATOM 1577 C CA . ALA A 1 201 ? 13.377 7.839 -13.269 1.00 85.00 201 ALA A CA 1
ATOM 1578 C C . ALA A 1 201 ? 14.593 7.300 -14.040 1.00 85.00 201 ALA A C 1
ATOM 1580 O O . ALA A 1 201 ? 15.635 7.029 -13.449 1.00 85.00 201 ALA A O 1
ATOM 1581 N N . MET A 1 202 ? 14.499 7.209 -15.371 1.00 81.88 202 MET A N 1
ATOM 1582 C CA . MET A 1 202 ? 15.627 6.795 -16.205 1.00 81.88 202 MET A CA 1
ATOM 1583 C C . MET A 1 202 ? 16.788 7.777 -16.160 1.00 81.88 202 MET A C 1
ATOM 1585 O O . MET A 1 202 ? 17.929 7.328 -16.092 1.00 81.88 202 MET A O 1
ATOM 1589 N N . ALA A 1 203 ? 16.524 9.085 -16.188 1.00 86.50 203 ALA A N 1
ATOM 1590 C CA . ALA A 1 203 ? 17.571 10.095 -16.082 1.00 86.50 203 ALA A CA 1
ATOM 1591 C C . ALA A 1 203 ? 18.363 9.947 -14.771 1.00 86.50 203 ALA A C 1
ATOM 1593 O O . ALA A 1 203 ? 19.595 9.942 -14.799 1.00 86.50 203 ALA A O 1
ATOM 1594 N N . GLU A 1 204 ? 17.677 9.724 -13.646 1.00 87.06 204 GLU A N 1
ATOM 1595 C CA . GLU A 1 204 ? 18.326 9.438 -12.360 1.00 87.06 204 GLU A CA 1
ATOM 1596 C C . GLU A 1 204 ? 19.154 8.148 -12.427 1.00 87.06 204 GLU A C 1
ATOM 1598 O O . GLU A 1 204 ? 20.341 8.154 -12.112 1.00 87.06 204 GLU A O 1
ATOM 1603 N N . LEU A 1 205 ? 18.584 7.050 -12.935 1.00 82.81 205 LEU A N 1
ATOM 1604 C CA . LEU A 1 205 ? 19.296 5.769 -13.047 1.00 82.81 205 LEU A CA 1
ATOM 1605 C C . LEU A 1 205 ? 20.518 5.837 -13.970 1.00 82.81 205 LEU A C 1
ATOM 1607 O O . LEU A 1 205 ? 21.470 5.081 -13.783 1.00 82.81 205 LEU A O 1
ATOM 1611 N N . THR A 1 206 ? 20.521 6.725 -14.967 1.00 81.62 206 THR A N 1
ATOM 1612 C CA . THR A 1 206 ? 21.705 6.951 -15.810 1.00 81.62 206 THR A CA 1
ATOM 1613 C C . THR A 1 206 ? 22.814 7.730 -15.108 1.00 81.62 206 THR A C 1
ATOM 1615 O O . THR A 1 206 ? 23.959 7.647 -15.545 1.00 81.62 206 THR A O 1
ATOM 1618 N N . ALA A 1 207 ? 22.501 8.454 -14.028 1.00 80.50 207 ALA A N 1
ATOM 1619 C CA . ALA A 1 207 ? 23.466 9.222 -13.242 1.00 80.50 207 ALA A CA 1
ATOM 1620 C C . ALA A 1 207 ? 24.223 8.376 -12.205 1.00 80.50 207 ALA A C 1
ATOM 1622 O O . ALA A 1 207 ? 25.179 8.862 -11.599 1.00 80.50 207 ALA A O 1
ATOM 1623 N N . LEU A 1 208 ? 23.826 7.118 -11.997 1.00 80.25 208 LEU A N 1
ATOM 1624 C CA . LEU A 1 208 ? 24.565 6.176 -11.159 1.00 80.25 208 LEU A CA 1
ATOM 1625 C C . LEU A 1 208 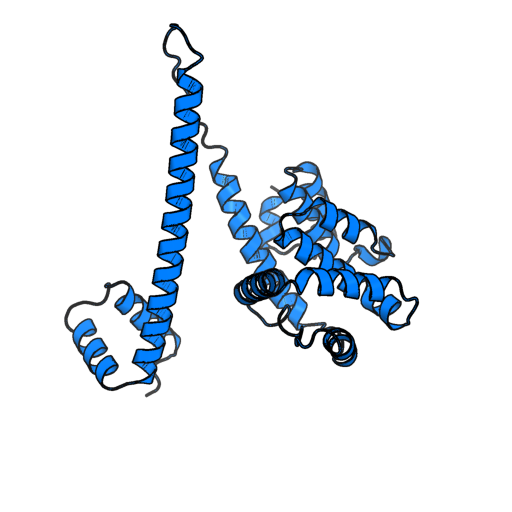? 26.026 6.065 -11.652 1.00 80.25 208 LEU A C 1
ATOM 1627 O O . LEU A 1 208 ? 26.307 6.021 -12.852 1.00 80.25 208 LEU A O 1
ATOM 1631 N N . ARG A 1 209 ? 26.979 6.060 -10.713 1.00 61.09 209 ARG A N 1
ATOM 1632 C CA . ARG A 1 209 ? 28.382 6.431 -10.987 1.00 61.09 209 ARG A CA 1
ATOM 1633 C C . ARG A 1 209 ? 29.264 5.292 -11.508 1.00 61.09 209 ARG A C 1
ATOM 1635 O O . ARG A 1 209 ? 30.283 5.564 -12.138 1.00 61.09 209 ARG A O 1
ATOM 1642 N N . ASP A 1 210 ? 28.904 4.038 -11.249 1.00 64.56 210 ASP A N 1
ATOM 1643 C CA . ASP A 1 210 ? 29.769 2.890 -11.557 1.00 64.56 210 ASP A CA 1
ATOM 1644 C C . ASP A 1 210 ? 29.007 1.683 -12.125 1.00 64.56 210 ASP A C 1
ATOM 1646 O O . ASP A 1 210 ? 28.697 0.769 -11.366 1.00 64.56 210 ASP A O 1
ATOM 1650 N N . PRO A 1 211 ? 28.764 1.620 -13.447 1.00 54.97 211 PRO A N 1
ATOM 1651 C CA . PRO A 1 211 ? 28.031 0.533 -14.099 1.00 54.97 211 PRO A CA 1
ATOM 1652 C C . PRO A 1 211 ? 28.538 -0.882 -13.787 1.00 54.97 211 PRO A C 1
ATOM 1654 O O . PRO A 1 211 ? 27.783 -1.836 -13.962 1.00 54.97 211 PRO A O 1
ATOM 1657 N N . GLN A 1 212 ? 29.798 -1.041 -13.358 1.00 53.53 212 GLN A N 1
ATOM 1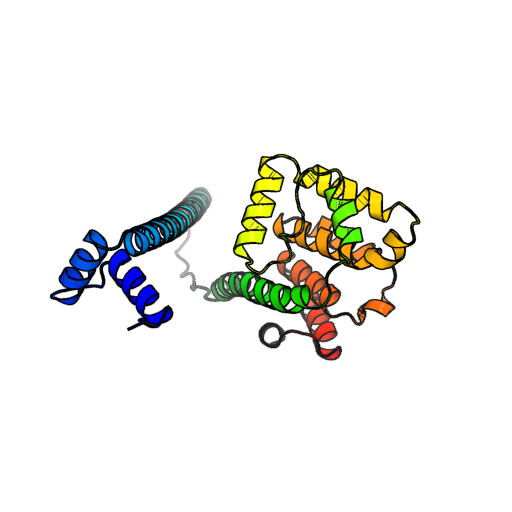658 C CA . GLN A 1 212 ? 30.376 -2.341 -13.003 1.00 53.53 212 GLN A CA 1
ATOM 1659 C C . GLN A 1 212 ? 30.054 -2.776 -11.574 1.00 53.53 212 GLN A C 1
ATOM 1661 O O . GLN A 1 212 ? 29.958 -3.972 -11.320 1.00 53.53 212 GLN A O 1
ATOM 1666 N N . ARG A 1 213 ? 29.788 -1.841 -10.655 1.00 49.44 213 ARG A N 1
ATOM 1667 C CA . ARG A 1 213 ? 29.258 -2.159 -9.318 1.00 49.44 213 ARG A CA 1
ATOM 1668 C C . ARG A 1 213 ? 27.792 -2.626 -9.365 1.00 49.44 213 ARG A C 1
ATOM 1670 O O . ARG A 1 213 ? 27.207 -2.934 -8.332 1.00 49.44 213 ARG A O 1
ATOM 1677 N N . TRP A 1 214 ? 27.188 -2.658 -10.560 1.00 54.50 214 TRP A N 1
ATOM 1678 C CA . TRP A 1 214 ? 25.769 -2.935 -10.812 1.00 54.50 214 TRP A CA 1
ATOM 1679 C C . TRP A 1 214 ? 25.504 -4.394 -11.194 1.00 54.50 214 TRP A C 1
ATOM 1681 O O . TRP A 1 214 ? 24.511 -4.702 -11.854 1.00 54.50 214 TRP A O 1
ATOM 1691 N N . GLU A 1 215 ? 26.337 -5.305 -10.691 1.00 51.28 215 GLU A N 1
ATOM 1692 C CA . GLU A 1 215 ? 25.872 -6.660 -10.364 1.00 51.28 215 GLU A CA 1
ATOM 1693 C C . GLU A 1 215 ? 24.736 -6.637 -9.316 1.00 51.28 215 GLU A C 1
ATOM 1695 O O . GLU A 1 215 ? 24.051 -7.634 -9.116 1.00 51.28 215 GLU A O 1
ATOM 1700 N N . ASN A 1 216 ? 24.451 -5.477 -8.713 1.00 63.31 216 ASN A N 1
ATOM 1701 C CA . ASN A 1 216 ? 23.279 -5.248 -7.878 1.00 63.31 216 ASN A CA 1
ATOM 1702 C C . ASN A 1 216 ? 21.980 -5.201 -8.710 1.00 63.31 216 ASN A C 1
ATOM 1704 O O . ASN A 1 216 ? 21.525 -4.155 -9.169 1.00 63.31 216 ASN A O 1
ATOM 1708 N N . CYS A 1 217 ? 21.388 -6.374 -8.882 1.00 66.75 217 CYS A N 1
ATOM 1709 C CA . CYS A 1 217 ? 19.964 -6.729 -8.809 1.00 66.75 217 CYS A CA 1
ATOM 1710 C C . CYS A 1 217 ? 18.936 -5.593 -8.891 1.00 66.75 217 CYS A C 1
ATOM 1712 O O . CYS A 1 217 ? 18.133 -5.559 -9.823 1.00 66.75 217 CYS A O 1
ATOM 1714 N N . GLU A 1 218 ? 18.962 -4.647 -7.954 1.00 65.50 218 GLU A N 1
ATOM 1715 C CA . GLU A 1 218 ? 17.986 -3.561 -7.872 1.00 65.50 218 GLU A CA 1
ATOM 1716 C C . GLU A 1 218 ? 17.956 -2.676 -9.117 1.00 65.50 218 GLU A C 1
ATOM 1718 O O . GLU A 1 218 ? 16.887 -2.411 -9.659 1.00 65.50 218 GLU A O 1
ATOM 1723 N N . ALA A 1 219 ? 19.113 -2.254 -9.630 1.00 67.62 219 ALA A N 1
ATOM 1724 C CA . ALA A 1 219 ? 19.156 -1.356 -10.782 1.00 67.62 219 ALA A CA 1
ATOM 1725 C C . ALA A 1 219 ? 18.616 -2.038 -12.051 1.00 67.62 219 ALA A C 1
ATOM 1727 O O . ALA A 1 219 ? 17.969 -1.399 -12.883 1.00 67.62 219 ALA A O 1
ATOM 1728 N N . ALA A 1 220 ? 18.859 -3.344 -12.199 1.00 72.56 220 ALA A N 1
ATOM 1729 C CA . ALA A 1 220 ? 18.320 -4.136 -13.298 1.00 72.56 220 ALA A CA 1
ATOM 1730 C C . ALA A 1 220 ? 16.797 -4.314 -13.171 1.00 72.56 220 ALA A C 1
ATOM 1732 O O . ALA A 1 220 ? 16.081 -4.136 -14.158 1.00 72.56 220 ALA A O 1
ATOM 1733 N N . VAL A 1 221 ? 16.288 -4.564 -11.957 1.00 72.44 221 VAL A N 1
ATOM 1734 C CA . VAL A 1 221 ? 14.843 -4.609 -11.685 1.00 72.44 221 VAL A CA 1
ATOM 1735 C C . VAL A 1 221 ? 14.199 -3.262 -12.002 1.00 72.44 221 VAL A C 1
ATOM 1737 O O . VAL A 1 221 ? 13.254 -3.221 -12.785 1.00 72.44 221 VAL A O 1
ATOM 1740 N N . VAL A 1 222 ? 14.737 -2.150 -11.496 1.00 72.25 222 VAL A N 1
ATOM 1741 C CA . VAL A 1 222 ? 14.163 -0.818 -11.733 1.00 72.25 222 VAL A CA 1
ATOM 1742 C C . VAL A 1 222 ? 14.190 -0.452 -13.222 1.00 72.25 222 VAL A C 1
ATOM 1744 O O . VAL A 1 222 ? 13.178 0.011 -13.743 1.00 72.25 222 VAL A O 1
ATOM 1747 N N . ARG A 1 223 ? 15.273 -0.730 -13.962 1.00 73.25 223 ARG A N 1
ATOM 1748 C CA . ARG A 1 223 ? 15.299 -0.519 -15.426 1.00 73.25 223 ARG A CA 1
ATOM 1749 C C . ARG A 1 223 ? 14.296 -1.395 -16.172 1.00 73.25 223 ARG A C 1
ATOM 1751 O O . ARG A 1 223 ? 13.676 -0.920 -17.124 1.00 73.25 223 ARG A O 1
ATOM 1758 N N . GLY A 1 224 ? 14.124 -2.647 -15.752 1.00 74.69 224 GLY A N 1
ATOM 1759 C CA . GLY A 1 224 ? 13.096 -3.528 -16.298 1.00 74.69 224 GLY A CA 1
ATOM 1760 C C . GLY A 1 224 ? 11.685 -2.995 -16.032 1.00 74.69 224 GLY A C 1
ATOM 1761 O O . GLY A 1 224 ? 10.872 -2.948 -16.951 1.00 74.69 224 GLY A O 1
ATOM 1762 N N . LEU A 1 225 ? 11.418 -2.480 -14.829 1.00 73.12 225 LEU A N 1
ATOM 1763 C CA . LEU A 1 225 ? 10.151 -1.823 -14.490 1.00 73.12 225 LEU A CA 1
ATOM 1764 C C . LEU A 1 225 ? 9.903 -0.577 -15.342 1.00 73.12 225 LEU A C 1
ATOM 1766 O O . LEU A 1 225 ? 8.804 -0.405 -15.868 1.00 73.12 225 LEU A O 1
ATOM 1770 N N . VAL A 1 226 ? 10.922 0.260 -15.556 1.00 75.56 226 VAL A N 1
ATOM 1771 C CA . VAL A 1 226 ? 10.780 1.424 -16.441 1.00 75.56 226 VAL A CA 1
ATOM 1772 C C . VAL A 1 226 ? 10.489 0.981 -17.878 1.00 75.56 226 VAL A C 1
ATOM 1774 O O . VAL A 1 226 ? 9.594 1.521 -18.528 1.00 75.56 226 VAL A O 1
ATOM 1777 N N . GLY A 1 227 ? 11.197 -0.038 -18.371 1.00 74.50 227 GLY A N 1
ATOM 1778 C CA . GLY A 1 227 ? 10.935 -0.609 -19.690 1.00 74.50 227 GLY A CA 1
ATOM 1779 C C . GLY A 1 227 ? 9.496 -1.115 -19.835 1.00 74.50 227 GLY A C 1
ATOM 1780 O O . GLY A 1 227 ? 8.913 -0.967 -20.907 1.00 74.50 227 GLY A O 1
ATOM 1781 N N . ALA A 1 228 ? 8.914 -1.664 -18.763 1.00 70.38 228 ALA A N 1
ATOM 1782 C CA . ALA A 1 228 ? 7.542 -2.161 -18.756 1.00 70.38 228 ALA A CA 1
ATOM 1783 C C . ALA A 1 228 ? 6.529 -1.013 -18.834 1.00 70.38 228 ALA A C 1
ATOM 1785 O O . ALA A 1 228 ? 5.571 -1.095 -19.599 1.00 70.38 228 ALA A O 1
ATOM 1786 N N . LEU A 1 229 ? 6.776 0.088 -18.116 1.00 68.81 229 LEU A N 1
ATOM 1787 C CA . LEU A 1 229 ? 5.948 1.297 -18.194 1.00 68.81 229 LEU A CA 1
ATOM 1788 C C . LEU A 1 229 ? 6.015 1.972 -19.571 1.00 68.81 229 LEU A C 1
ATOM 1790 O O . LEU A 1 229 ? 5.032 2.555 -20.018 1.00 68.81 229 LEU A O 1
ATOM 1794 N N . GLN A 1 230 ? 7.153 1.870 -20.260 1.00 75.88 230 GLN A N 1
ATOM 1795 C CA . GLN A 1 230 ? 7.351 2.416 -21.607 1.00 75.88 230 GLN A CA 1
ATOM 1796 C C . GLN A 1 230 ? 6.886 1.473 -22.740 1.00 75.88 230 GLN A C 1
ATOM 1798 O O . GLN A 1 230 ? 7.168 1.752 -23.904 1.00 75.88 230 GLN A O 1
ATOM 1803 N N . ASP A 1 231 ? 6.219 0.353 -22.428 1.00 77.50 231 ASP A N 1
ATOM 1804 C CA . ASP A 1 231 ? 5.808 -0.690 -23.392 1.00 77.50 231 ASP A CA 1
ATOM 1805 C C . ASP A 1 231 ? 6.978 -1.234 -24.248 1.00 77.50 231 ASP A C 1
ATOM 1807 O O . ASP A 1 231 ? 6.830 -1.652 -25.398 1.00 77.50 231 ASP A O 1
ATOM 1811 N N . ASN A 1 232 ? 8.196 -1.240 -23.692 1.00 77.44 232 ASN A N 1
ATOM 1812 C CA . ASN A 1 232 ? 9.407 -1.680 -24.383 1.00 77.44 232 ASN A CA 1
ATOM 1813 C C . ASN A 1 232 ? 9.790 -3.106 -23.971 1.00 77.44 232 ASN A C 1
ATOM 1815 O O . ASN A 1 232 ? 10.789 -3.345 -23.286 1.00 77.44 232 ASN A O 1
ATOM 1819 N N . ARG A 1 233 ? 8.986 -4.073 -24.421 1.00 69.94 233 ARG A N 1
ATOM 1820 C CA . ARG A 1 233 ? 9.089 -5.493 -24.042 1.00 69.94 233 ARG A CA 1
ATOM 1821 C C . ARG A 1 233 ? 10.490 -6.090 -24.215 1.00 69.94 233 ARG A C 1
ATOM 1823 O O . ARG A 1 233 ? 10.956 -6.815 -23.340 1.00 69.94 233 ARG A O 1
ATOM 1830 N N . SER A 1 234 ? 11.181 -5.771 -25.310 1.00 74.12 234 SER A N 1
ATOM 1831 C CA . SER A 1 234 ? 12.548 -6.252 -25.567 1.00 74.12 234 SER A CA 1
ATOM 1832 C C . SER A 1 234 ? 13.541 -5.794 -24.501 1.00 74.12 234 SER A C 1
ATOM 1834 O O . SER A 1 234 ? 14.424 -6.555 -24.110 1.00 74.12 234 SER A O 1
ATOM 1836 N N . ARG A 1 235 ? 13.381 -4.562 -24.008 1.00 74.50 235 ARG A N 1
ATOM 1837 C CA . ARG A 1 235 ? 14.261 -3.980 -22.995 1.00 74.50 235 ARG A CA 1
ATOM 1838 C C . ARG A 1 235 ? 13.980 -4.557 -21.610 1.00 74.50 235 ARG A C 1
ATOM 1840 O O . ARG A 1 235 ? 14.928 -4.847 -20.891 1.00 74.50 235 ARG A O 1
ATOM 1847 N N . VAL A 1 236 ? 12.709 -4.799 -21.276 1.00 76.25 236 VAL A N 1
ATOM 1848 C CA . VAL A 1 236 ? 12.314 -5.484 -20.028 1.00 76.25 236 VAL A CA 1
ATOM 1849 C C . VAL A 1 236 ? 12.932 -6.870 -19.955 1.00 76.25 236 VAL A C 1
ATOM 1851 O O . VAL A 1 236 ? 13.600 -7.199 -18.981 1.00 76.25 236 VAL A O 1
ATOM 1854 N N . GLN A 1 237 ? 12.751 -7.667 -21.011 1.00 78.38 237 GLN A N 1
ATOM 1855 C CA . GLN A 1 237 ? 13.257 -9.034 -21.037 1.00 78.38 237 GLN A CA 1
ATOM 1856 C C . GLN A 1 237 ? 14.784 -9.088 -20.954 1.00 78.38 237 GLN A C 1
ATOM 1858 O O . GLN A 1 237 ? 15.318 -9.980 -20.303 1.00 78.38 237 GLN A O 1
ATOM 1863 N N . GLU A 1 238 ? 15.500 -8.153 -21.584 1.00 83.06 238 GLU A N 1
ATOM 1864 C CA . GLU A 1 238 ? 16.962 -8.130 -21.488 1.00 83.06 238 GLU A CA 1
ATOM 1865 C C . GLU A 1 238 ? 17.450 -7.734 -20.089 1.00 83.06 238 GLU A C 1
ATOM 1867 O O . GLU A 1 238 ? 18.362 -8.371 -19.561 1.00 83.06 238 GLU A O 1
ATOM 1872 N N . GLU A 1 239 ? 16.825 -6.739 -19.453 1.00 80.88 239 GLU A N 1
ATOM 1873 C CA . GLU A 1 239 ? 17.195 -6.333 -18.092 1.00 80.88 239 GLU A CA 1
ATOM 1874 C C . GLU A 1 239 ? 16.831 -7.411 -17.056 1.00 80.88 239 GLU A C 1
ATOM 1876 O O . GLU A 1 239 ? 17.639 -7.698 -16.173 1.00 80.88 239 GLU A O 1
ATOM 1881 N N . PHE A 1 240 ? 15.689 -8.093 -17.200 1.00 79.19 240 PHE A N 1
ATOM 1882 C CA . PHE A 1 240 ? 15.310 -9.204 -16.316 1.00 79.19 240 PHE A CA 1
ATOM 1883 C C . PHE A 1 240 ? 16.193 -10.436 -16.523 1.00 79.19 240 PHE A C 1
ATOM 1885 O O . PHE A 1 240 ? 16.653 -11.013 -15.542 1.00 79.19 240 PHE A O 1
ATOM 1892 N N . ARG A 1 241 ? 16.555 -10.787 -17.766 1.00 82.62 241 ARG A N 1
ATOM 1893 C CA . ARG A 1 241 ? 17.567 -11.831 -18.023 1.00 82.62 241 ARG A CA 1
ATOM 1894 C C . ARG A 1 241 ? 18.919 -11.468 -17.423 1.00 82.62 241 ARG A C 1
ATOM 1896 O O . ARG A 1 241 ? 19.631 -12.345 -16.942 1.00 82.62 241 ARG A O 1
ATOM 1903 N N . ARG A 1 242 ? 19.308 -10.191 -17.469 1.00 80.31 242 ARG A N 1
ATOM 1904 C CA . ARG A 1 242 ? 20.547 -9.721 -16.839 1.00 80.31 242 ARG A CA 1
ATOM 1905 C C . ARG A 1 242 ? 20.481 -9.876 -15.314 1.00 80.31 242 ARG A C 1
ATOM 1907 O O . ARG A 1 242 ? 21.444 -10.386 -14.753 1.00 80.31 242 ARG A O 1
ATOM 1914 N N . ALA A 1 243 ? 19.365 -9.514 -14.680 1.00 76.94 243 ALA A N 1
ATOM 1915 C CA . ALA A 1 243 ? 19.141 -9.718 -13.245 1.00 76.94 243 ALA A CA 1
ATOM 1916 C C . ALA A 1 243 ? 19.102 -11.209 -12.853 1.00 76.94 243 ALA A C 1
ATOM 1918 O O . ALA A 1 243 ? 19.654 -11.599 -11.826 1.00 76.94 243 ALA A O 1
ATOM 1919 N N . ASP A 1 244 ? 18.502 -12.060 -13.687 1.00 84.12 244 ASP A N 1
ATOM 1920 C CA . ASP A 1 244 ? 18.419 -13.501 -13.440 1.00 84.12 244 ASP A CA 1
ATOM 1921 C C . ASP A 1 244 ? 19.785 -14.185 -13.563 1.00 84.12 244 ASP A C 1
ATOM 1923 O O . ASP A 1 244 ? 20.165 -14.970 -12.697 1.00 84.12 244 ASP A O 1
ATOM 1927 N N . ARG A 1 245 ? 20.589 -13.807 -14.571 1.00 84.50 245 ARG A N 1
ATOM 1928 C CA . ARG A 1 245 ? 21.990 -14.252 -14.696 1.00 84.50 245 ARG A CA 1
ATOM 1929 C C . ARG A 1 245 ? 22.848 -13.835 -13.499 1.00 84.50 245 ARG A C 1
ATOM 1931 O O . ARG A 1 245 ? 23.798 -14.541 -13.177 1.00 84.50 245 ARG A O 1
ATOM 1938 N N . ALA A 1 246 ? 22.510 -12.722 -12.849 1.00 79.19 246 ALA A N 1
ATOM 1939 C CA . ALA A 1 246 ? 23.145 -12.268 -11.613 1.00 79.19 246 ALA A CA 1
ATOM 1940 C C . ALA A 1 246 ? 22.601 -12.976 -10.350 1.00 79.19 246 ALA A C 1
ATOM 1942 O O . ALA A 1 246 ? 23.077 -12.717 -9.249 1.00 79.19 246 ALA A O 1
ATOM 1943 N N . GLY A 1 247 ? 21.635 -13.895 -10.489 1.00 79.56 247 GLY A N 1
ATOM 1944 C CA . GLY A 1 247 ? 21.114 -14.715 -9.393 1.00 79.56 247 GLY A CA 1
ATOM 1945 C C . GLY A 1 247 ? 20.144 -13.988 -8.469 1.00 79.56 247 GLY A C 1
ATOM 1946 O O . GLY A 1 247 ? 19.953 -14.412 -7.331 1.00 79.56 247 GLY A O 1
ATOM 1947 N N . CYS A 1 248 ? 19.544 -12.894 -8.930 1.00 77.12 248 CYS A N 1
ATOM 1948 C CA . CYS A 1 248 ? 18.800 -12.011 -8.044 1.00 77.12 248 CYS A CA 1
ATOM 1949 C C . CYS A 1 248 ? 17.549 -11.392 -8.642 1.00 77.12 248 CYS A C 1
ATOM 1951 O O . CYS A 1 248 ? 17.022 -10.413 -8.112 1.00 77.12 248 CYS A O 1
ATOM 1953 N N . LEU A 1 249 ? 17.047 -11.992 -9.716 1.00 73.75 249 LEU A N 1
ATOM 1954 C CA . LEU A 1 249 ? 15.665 -11.794 -10.102 1.00 73.75 249 LEU A CA 1
ATOM 1955 C C . LEU A 1 249 ? 14.769 -12.546 -9.095 1.00 73.75 249 LEU A C 1
ATOM 1957 O O . LEU A 1 249 ? 14.939 -13.760 -8.933 1.00 73.75 249 LEU A O 1
ATOM 1961 N N . PRO A 1 250 ? 13.838 -11.856 -8.413 1.00 71.12 250 PRO A N 1
ATOM 1962 C CA . PRO A 1 250 ? 12.785 -12.492 -7.629 1.00 71.12 250 PRO A CA 1
ATOM 1963 C C . PRO A 1 250 ? 12.075 -13.603 -8.421 1.00 71.12 250 PRO A C 1
ATOM 1965 O O . PRO A 1 250 ? 11.881 -13.489 -9.634 1.00 71.12 250 PRO A O 1
ATOM 1968 N N . GLY A 1 251 ? 11.728 -14.708 -7.753 1.00 72.81 251 GLY A N 1
ATOM 1969 C CA . GLY A 1 251 ? 11.200 -15.908 -8.417 1.00 72.81 251 GLY A CA 1
ATOM 1970 C C . GLY A 1 251 ? 9.879 -15.680 -9.160 1.00 72.81 251 GLY A C 1
ATOM 1971 O O . GLY A 1 251 ? 9.649 -16.284 -10.200 1.00 72.81 251 GLY A O 1
ATOM 1972 N N . ASP A 1 252 ? 9.062 -14.760 -8.669 1.00 66.12 252 ASP A N 1
ATOM 1973 C CA . ASP A 1 252 ? 7.819 -14.276 -9.276 1.00 66.12 252 ASP A CA 1
ATOM 1974 C C . ASP A 1 252 ? 8.040 -13.422 -10.538 1.00 66.12 252 ASP A C 1
ATOM 1976 O O . ASP A 1 252 ? 7.214 -13.437 -11.450 1.00 66.12 252 ASP A O 1
ATOM 1980 N N . LEU A 1 253 ? 9.177 -12.731 -10.659 1.00 67.50 253 LEU A N 1
ATOM 1981 C CA . LEU A 1 253 ? 9.540 -12.001 -11.879 1.00 67.50 253 LEU A CA 1
ATOM 1982 C C . LEU A 1 253 ? 10.128 -12.904 -12.978 1.00 67.50 253 LEU A C 1
ATOM 1984 O O . LEU A 1 253 ? 10.208 -12.475 -14.131 1.00 67.50 253 LEU A O 1
ATOM 1988 N N . ARG A 1 254 ? 10.497 -14.161 -12.681 1.00 77.69 254 ARG A N 1
ATOM 1989 C CA . ARG A 1 254 ? 10.955 -15.125 -13.706 1.00 77.69 254 ARG A CA 1
ATOM 1990 C C . ARG A 1 254 ? 9.845 -15.544 -14.662 1.00 77.69 254 ARG A C 1
ATOM 1992 O O . ARG A 1 254 ? 10.126 -15.770 -15.834 1.00 77.69 254 ARG A O 1
ATOM 1999 N N . GLU A 1 255 ? 8.595 -15.561 -14.201 1.00 73.00 255 GLU A N 1
ATOM 2000 C CA . GLU A 1 255 ? 7.425 -15.890 -15.033 1.00 73.00 255 GLU A CA 1
ATOM 2001 C C . GLU A 1 255 ? 7.214 -14.894 -16.190 1.00 73.00 255 GLU A C 1
ATOM 2003 O O . GLU A 1 255 ? 6.484 -15.176 -17.133 1.00 73.00 255 GLU A O 1
ATOM 2008 N N . TRP A 1 256 ? 7.868 -13.729 -16.143 1.00 61.44 256 TRP A N 1
ATOM 2009 C CA . TRP A 1 256 ? 7.779 -12.674 -17.158 1.00 61.44 256 TRP A CA 1
ATOM 2010 C C . TRP A 1 256 ? 8.822 -12.809 -18.273 1.00 61.44 256 TRP A C 1
ATOM 2012 O O . TRP A 1 256 ? 8.816 -12.038 -19.242 1.00 61.44 256 TRP A O 1
ATOM 2022 N N . MET A 1 257 ? 9.761 -13.744 -18.121 1.00 69.69 257 MET A N 1
ATOM 2023 C CA . MET A 1 257 ? 10.766 -14.034 -19.139 1.00 69.69 257 MET A CA 1
ATOM 2024 C C . MET A 1 257 ? 10.224 -14.925 -20.267 1.00 69.69 257 MET A C 1
ATOM 2026 O O . MET A 1 257 ? 10.788 -14.868 -21.367 1.00 69.69 257 MET A O 1
ATOM 2030 N N . ASP A 1 258 ? 9.132 -15.654 -20.008 1.00 74.25 258 ASP A N 1
ATOM 2031 C CA . ASP A 1 258 ? 8.404 -16.523 -20.947 1.00 74.25 258 ASP A CA 1
ATOM 2032 C C . ASP A 1 258 ? 7.294 -15.764 -21.715 1.00 74.25 258 ASP A C 1
ATOM 2034 O O . ASP A 1 258 ? 7.124 -16.015 -22.935 1.00 74.25 258 ASP A O 1
#